Protein AF-A0A8H6PHJ6-F1 (afdb_monomer_lite)

Sequence (220 aa):
MSTWHEAPRHTSRDAREATISPSPSAEPFSSQAIPMAVWHAQQAQDHQWAAMDIQQQQHRTQEGLDEELAQAESMQWHNRCYICAMAGRDREHELYQCQHPDSQTAKKWMKDVRGVIPYAPLTACYSCGMPQTICRGWENRQRCAYRGMLVSMVAMMLFGPWRSQIEPIWQRRLQAMGVDAQDQAQVVQFLGQAHPEQERHNQLFVSFCWLRRLYQEIKR

Structure (mmCIF, N/CA/C/O backbone):
data_AF-A0A8H6PHJ6-F1
#
_entry.id   AF-A0A8H6PHJ6-F1
#
loop_
_atom_site.group_PDB
_atom_site.id
_atom_site.type_symbol
_atom_site.label_atom_id
_atom_site.label_alt_id
_atom_site.label_comp_id
_atom_site.label_asym_id
_atom_site.label_entity_id
_atom_site.label_seq_id
_atom_site.pdbx_PDB_ins_code
_atom_site.Cartn_x
_atom_site.Cartn_y
_atom_site.Cartn_z
_atom_site.occupancy
_atom_site.B_iso_or_equiv
_atom_site.auth_seq_id
_atom_site.auth_comp_id
_atom_site.auth_asym_id
_atom_site.auth_atom_id
_atom_site.pdbx_PDB_model_num
ATOM 1 N N . MET A 1 1 ? -50.934 41.496 9.956 1.00 39.97 1 MET A N 1
ATOM 2 C CA . MET A 1 1 ? -51.362 42.511 10.940 1.00 39.97 1 MET A CA 1
ATOM 3 C C . MET A 1 1 ? -52.755 42.130 11.398 1.00 39.97 1 MET A C 1
ATOM 5 O O . MET A 1 1 ? -53.617 42.063 10.539 1.00 39.97 1 MET A O 1
ATOM 9 N N . SER A 1 2 ? -52.905 41.773 12.675 1.00 36.50 2 SER A N 1
ATOM 10 C CA . SER A 1 2 ? -54.127 41.867 13.495 1.00 36.50 2 SER A CA 1
ATOM 11 C C . SER A 1 2 ? -53.815 41.233 14.851 1.00 36.50 2 SER A C 1
ATOM 13 O O . SER A 1 2 ? -53.655 40.022 14.968 1.00 36.50 2 SER A O 1
ATOM 15 N N . THR A 1 3 ? -53.616 42.101 15.833 1.00 33.16 3 THR A N 1
ATOM 16 C CA . THR A 1 3 ? -53.503 41.833 17.269 1.00 33.16 3 THR A CA 1
ATOM 17 C C . THR A 1 3 ? -54.887 41.892 17.929 1.00 33.16 3 THR A C 1
ATOM 19 O O . THR A 1 3 ? -55.831 42.371 17.301 1.00 33.16 3 THR A O 1
ATOM 22 N N . TRP A 1 4 ? -54.921 41.529 19.221 1.00 26.75 4 TRP A N 1
ATOM 23 C CA . TRP A 1 4 ? -55.985 41.742 20.225 1.00 26.75 4 TRP A CA 1
ATOM 24 C C . TRP A 1 4 ? -57.029 40.601 20.318 1.00 26.75 4 TRP A C 1
ATOM 26 O O . TRP A 1 4 ? -57.460 40.083 19.300 1.00 26.75 4 TRP A O 1
ATOM 36 N N . HIS A 1 5 ? -57.446 40.091 21.488 1.00 33.41 5 HIS A N 1
ATOM 37 C CA . HIS A 1 5 ? -57.667 40.756 22.776 1.00 33.41 5 HIS A CA 1
ATOM 38 C C . HIS A 1 5 ? -57.478 39.872 24.031 1.00 33.41 5 HIS A C 1
ATOM 40 O O . HIS A 1 5 ? -57.581 38.649 24.012 1.00 33.41 5 HIS A O 1
ATOM 46 N N . GLU A 1 6 ? -57.249 40.620 25.109 1.00 28.16 6 GLU A N 1
ATOM 47 C CA . GLU A 1 6 ? -57.159 40.383 26.552 1.00 28.16 6 GLU A CA 1
ATOM 48 C C . GLU A 1 6 ? -58.256 39.555 27.258 1.00 28.16 6 GLU A C 1
ATOM 50 O O . GLU A 1 6 ? -59.378 39.400 26.785 1.00 28.16 6 GLU A O 1
ATOM 55 N N . ALA A 1 7 ? -57.894 39.110 28.469 1.00 35.25 7 ALA A N 1
ATOM 56 C CA . ALA A 1 7 ? -58.693 38.410 29.481 1.00 35.25 7 ALA A CA 1
ATOM 57 C C . ALA A 1 7 ? -59.791 39.271 30.152 1.00 35.25 7 ALA A C 1
ATOM 59 O O . ALA A 1 7 ? -59.826 40.490 29.982 1.00 35.25 7 ALA A O 1
ATOM 60 N N . PRO A 1 8 ? -60.598 38.663 31.047 1.00 41.81 8 PRO A N 1
ATOM 61 C CA . PRO A 1 8 ? -60.767 39.284 32.368 1.00 41.81 8 PRO A CA 1
ATOM 62 C C . PRO A 1 8 ? -60.787 38.311 33.568 1.00 41.81 8 PRO A C 1
ATOM 64 O O . PRO A 1 8 ? -61.097 37.127 33.463 1.00 41.81 8 PRO A O 1
ATOM 67 N N . ARG A 1 9 ? -60.461 38.877 34.740 1.00 29.61 9 ARG A N 1
ATOM 68 C CA . ARG A 1 9 ? -60.523 38.296 36.096 1.00 29.61 9 ARG A CA 1
ATOM 69 C C . ARG A 1 9 ? -61.881 38.566 36.762 1.00 29.61 9 ARG A C 1
ATOM 71 O O . ARG A 1 9 ? -62.451 39.624 36.536 1.00 29.61 9 ARG A O 1
ATOM 78 N N . HIS A 1 10 ? -62.264 37.710 37.712 1.00 33.88 10 HIS A N 1
ATOM 79 C CA . HIS A 1 10 ? -63.138 37.990 38.873 1.00 33.88 10 HIS A CA 1
ATOM 80 C C . HIS A 1 10 ? -62.706 37.021 40.008 1.00 33.88 10 HIS A C 1
ATOM 82 O O . HIS A 1 10 ? -62.585 35.832 39.741 1.00 33.88 10 HIS A O 1
ATOM 88 N N . THR A 1 11 ? -62.132 37.438 41.156 1.00 31.30 11 THR A N 1
ATOM 89 C CA . THR A 1 11 ? -62.728 37.954 42.430 1.00 31.30 11 THR A CA 1
ATOM 90 C C . THR A 1 11 ? -63.845 37.056 42.999 1.00 31.30 11 THR A C 1
ATOM 92 O O . THR A 1 11 ? -64.752 36.751 42.243 1.00 31.30 11 THR A O 1
ATOM 95 N N . SER A 1 12 ? -63.982 36.678 44.280 1.00 29.95 12 SER A N 1
ATOM 96 C CA . SER A 1 12 ? -63.231 36.827 45.542 1.00 29.95 12 SER A CA 1
ATOM 97 C C . SER A 1 12 ? -63.959 35.991 46.636 1.00 29.95 12 SER A C 1
ATOM 99 O O . SER A 1 12 ? -65.181 36.034 46.669 1.00 29.95 12 SER A O 1
ATOM 101 N N . ARG A 1 13 ? -63.200 35.315 47.524 1.00 28.77 13 ARG A N 1
ATOM 102 C CA . ARG A 1 13 ? -63.365 35.175 49.002 1.00 28.77 13 ARG A CA 1
ATOM 103 C C . ARG A 1 13 ? -64.580 34.460 49.656 1.00 28.77 13 ARG A C 1
ATOM 105 O O . ARG A 1 13 ? -65.693 34.945 49.577 1.00 28.77 13 ARG A O 1
ATOM 112 N N . ASP A 1 14 ? -64.278 33.407 50.439 1.00 31.64 14 ASP A N 1
ATOM 113 C CA . ASP A 1 14 ? -64.661 33.174 51.862 1.00 31.64 14 ASP A CA 1
ATOM 114 C C . ASP A 1 14 ? -63.884 31.936 52.388 1.00 31.64 14 ASP A C 1
ATOM 116 O O . ASP A 1 14 ? -63.966 30.855 51.818 1.00 31.64 14 ASP A O 1
ATOM 120 N N . ALA A 1 15 ? -62.860 32.076 53.240 1.00 31.14 15 ALA A N 1
ATOM 121 C CA . ALA A 1 15 ? -62.883 32.215 54.704 1.00 31.14 15 ALA A CA 1
ATOM 122 C C . ALA A 1 15 ? -63.298 30.935 55.467 1.00 31.14 15 ALA A C 1
ATOM 124 O O . ALA A 1 15 ? -64.475 30.711 55.724 1.00 31.14 15 ALA A O 1
ATOM 125 N N . ARG A 1 16 ? -62.301 30.150 55.913 1.00 34.06 16 ARG A N 1
ATOM 126 C CA . ARG A 1 16 ? -62.317 29.425 57.200 1.00 34.06 16 ARG A CA 1
ATOM 127 C C . ARG A 1 16 ? -60.902 29.010 57.627 1.00 34.06 16 ARG A C 1
ATOM 129 O O . ARG A 1 16 ? -60.336 28.033 57.158 1.00 34.06 16 ARG A O 1
ATOM 136 N N . GLU A 1 17 ? -60.339 29.882 58.453 1.00 30.80 17 GLU A N 1
ATOM 137 C CA . GLU A 1 17 ? -59.543 29.636 59.660 1.00 30.80 17 GLU A CA 1
ATOM 138 C C . GLU A 1 17 ? -59.117 28.182 59.957 1.00 30.80 17 GLU A C 1
ATOM 140 O O . GLU A 1 17 ? -59.919 27.347 60.367 1.00 30.80 17 GLU A O 1
ATOM 145 N N . ALA A 1 18 ? -57.812 27.929 59.854 1.00 31.05 18 ALA A N 1
ATOM 146 C CA . ALA A 1 18 ? -57.101 27.026 60.750 1.00 31.05 18 ALA A CA 1
ATOM 147 C C . ALA A 1 18 ? -55.692 27.593 60.962 1.00 31.05 18 ALA A C 1
ATOM 149 O O . ALA A 1 18 ? -54.824 27.553 60.092 1.00 31.05 18 ALA A O 1
ATOM 150 N N . THR A 1 19 ? -55.522 28.207 62.124 1.00 35.72 19 THR A N 1
ATOM 151 C CA . THR A 1 19 ? -54.264 28.648 62.714 1.00 35.72 19 THR A CA 1
ATOM 152 C C . THR A 1 19 ? -53.271 27.487 62.781 1.00 35.72 19 THR A C 1
ATOM 154 O O . THR A 1 19 ? -53.645 26.406 63.225 1.00 35.72 19 THR A O 1
ATOM 157 N N . ILE A 1 20 ? -52.024 27.732 62.368 1.00 33.00 20 ILE A N 1
ATOM 158 C CA . ILE A 1 20 ? -50.745 27.434 63.053 1.00 33.00 20 ILE A CA 1
ATOM 159 C C . ILE A 1 20 ? -49.637 27.514 61.985 1.00 33.00 20 ILE A C 1
ATOM 161 O O . ILE A 1 20 ? -49.448 26.609 61.177 1.00 33.00 20 ILE A O 1
ATOM 165 N N . SER A 1 21 ? -48.895 28.624 61.991 1.00 41.53 21 SER A N 1
ATOM 166 C CA . SER A 1 21 ? -47.524 28.671 61.465 1.00 41.53 21 SER A CA 1
ATOM 167 C C . SER A 1 21 ? -46.616 27.893 62.434 1.00 41.53 21 SER A C 1
ATOM 169 O O . SER A 1 21 ? -46.861 27.939 63.642 1.00 41.53 21 SER A O 1
ATOM 171 N N . PRO A 1 22 ? -45.565 27.208 61.953 1.00 37.25 22 PRO A N 1
ATOM 172 C CA . PRO A 1 22 ? -44.367 27.934 61.539 1.00 37.25 22 PRO A CA 1
ATOM 173 C C . PRO A 1 22 ? -43.803 27.485 60.182 1.00 37.25 22 PRO A C 1
ATOM 175 O O . PRO A 1 22 ? -43.626 26.301 59.908 1.00 37.25 22 PRO A O 1
ATOM 178 N N . SER A 1 23 ? -43.451 28.468 59.352 1.00 40.56 23 SER A N 1
ATOM 179 C CA . SER A 1 23 ? -42.425 28.330 58.310 1.00 40.56 23 SER A CA 1
ATOM 180 C C . SER A 1 23 ? -41.049 28.067 58.943 1.00 40.56 23 SER A C 1
ATOM 182 O O . SER A 1 23 ? -40.849 28.346 60.123 1.00 40.56 23 SER A O 1
ATOM 184 N N . PRO A 1 24 ? -40.019 27.821 58.130 1.00 42.44 24 PRO A N 1
ATOM 185 C CA . PRO A 1 24 ? -39.860 26.744 57.176 1.00 42.44 24 PRO A CA 1
ATOM 186 C C . PRO A 1 24 ? -38.732 25.854 57.713 1.00 42.44 24 PRO A C 1
ATOM 188 O O . PRO A 1 24 ? -37.610 26.327 57.902 1.00 42.44 24 PRO A O 1
ATOM 191 N N . SER A 1 25 ? -38.974 24.563 57.928 1.00 39.44 25 SER A N 1
ATOM 192 C CA . SER A 1 25 ? -37.844 23.638 58.003 1.00 39.44 25 SER A CA 1
ATOM 193 C C . SER A 1 25 ? -37.289 23.521 56.590 1.00 39.44 25 SER A C 1
ATOM 195 O O . SER A 1 25 ? -37.652 22.634 55.824 1.00 39.44 25 SER A O 1
ATOM 197 N N . ALA A 1 26 ? -36.446 24.487 56.220 1.00 48.25 26 ALA A N 1
ATOM 198 C CA . ALA A 1 26 ? -35.352 24.222 55.318 1.00 48.25 26 ALA A CA 1
ATOM 199 C C . ALA A 1 26 ? -34.586 23.084 55.987 1.00 48.25 26 ALA A C 1
ATOM 201 O O . ALA A 1 26 ? -33.780 23.316 56.889 1.00 48.25 26 ALA A O 1
ATOM 202 N N . GLU A 1 27 ? -34.937 21.852 55.612 1.00 39.28 27 GLU A N 1
ATOM 203 C CA . GLU A 1 27 ? -34.045 20.711 55.729 1.00 39.28 27 GLU A CA 1
ATOM 204 C C . GLU A 1 27 ? -32.670 21.258 55.349 1.00 39.28 27 GLU A C 1
ATOM 206 O O . GLU A 1 27 ? -32.519 21.781 54.234 1.00 39.28 27 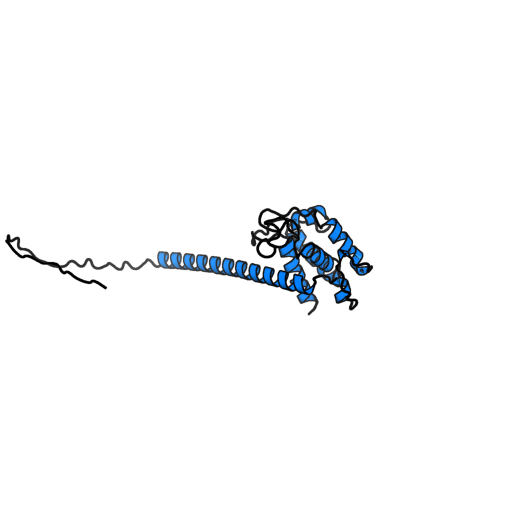GLU A O 1
ATOM 211 N N . PRO A 1 28 ? -31.697 21.283 56.275 1.00 44.91 28 PRO A N 1
ATOM 212 C CA . PRO A 1 28 ? -30.365 21.669 55.886 1.00 44.91 28 PRO A CA 1
ATOM 213 C C . PRO A 1 28 ? -30.019 20.659 54.805 1.00 44.91 28 PRO A C 1
ATOM 215 O O . PRO A 1 28 ? -30.046 19.458 55.074 1.00 44.91 28 PRO A O 1
ATOM 218 N N . PHE A 1 29 ? -29.791 21.124 53.574 1.00 45.19 29 PHE A N 1
ATOM 219 C CA . PHE A 1 29 ? -29.164 20.301 52.553 1.00 45.19 29 PHE A CA 1
ATOM 220 C C . PHE A 1 29 ? -27.883 19.815 53.220 1.00 45.19 29 PHE A C 1
ATOM 222 O O . PHE A 1 29 ? -26.931 20.576 53.399 1.00 45.19 29 PHE A O 1
ATOM 229 N N . SER A 1 30 ? -27.935 18.597 53.757 1.00 44.81 30 SER A N 1
ATOM 230 C CA . SER A 1 30 ? -26.831 18.015 54.479 1.00 44.81 30 SER A CA 1
ATOM 231 C C . SER A 1 30 ? -25.844 17.721 53.378 1.00 44.81 30 SER A C 1
ATOM 233 O O . SER A 1 30 ? -25.999 16.752 52.636 1.00 44.81 30 SER A O 1
ATOM 235 N N . SER A 1 31 ? -24.892 18.633 53.199 1.00 53.72 31 SER A N 1
ATOM 236 C CA . SER A 1 31 ? -23.721 18.424 52.368 1.00 53.72 31 SER A CA 1
ATOM 237 C C . SER A 1 31 ? -22.921 17.307 53.025 1.00 53.72 31 SER A C 1
ATOM 239 O O . SER A 1 31 ? -21.941 17.556 53.725 1.00 53.72 31 SER A O 1
ATOM 241 N N . GLN A 1 32 ? -23.392 16.069 52.875 1.00 64.56 32 GLN A N 1
ATOM 242 C CA . GLN A 1 32 ? -22.637 14.884 53.223 1.00 64.56 32 GLN A CA 1
ATOM 243 C C . GLN A 1 32 ? -21.364 14.956 52.387 1.00 64.56 32 GLN A C 1
ATOM 245 O O . GLN A 1 32 ? -21.400 14.854 51.160 1.00 64.56 32 GLN A O 1
ATOM 250 N N . ALA A 1 33 ? -20.246 15.237 53.055 1.00 67.81 33 ALA A N 1
ATOM 251 C CA . ALA A 1 33 ? -18.949 15.271 52.412 1.00 67.81 33 ALA A CA 1
ATOM 252 C C . ALA A 1 33 ? -18.699 13.894 51.789 1.00 67.81 33 ALA A C 1
ATOM 254 O O . ALA A 1 33 ? -18.794 12.874 52.475 1.00 67.81 33 ALA A O 1
ATOM 255 N N . ILE A 1 34 ? -18.416 13.869 50.484 1.00 70.31 34 ILE A N 1
ATOM 256 C CA . ILE A 1 34 ? -18.090 12.639 49.763 1.00 70.31 34 ILE A CA 1
ATOM 257 C C . ILE A 1 34 ? -16.907 11.986 50.493 1.00 70.31 34 ILE A C 1
ATOM 259 O O . ILE A 1 34 ? -15.873 12.640 50.657 1.00 70.31 34 ILE A O 1
ATOM 263 N N . PRO A 1 35 ? -17.024 10.726 50.952 1.00 83.19 35 PRO A N 1
ATOM 264 C CA . PRO A 1 35 ? -15.920 10.051 51.617 1.00 83.19 35 PRO A CA 1
ATOM 265 C C . PRO A 1 35 ? -14.678 10.048 50.719 1.00 83.19 35 PRO A C 1
ATOM 267 O O . PRO A 1 35 ? -14.783 9.760 49.529 1.00 83.19 35 PRO A O 1
ATOM 270 N N . MET A 1 36 ? -13.495 10.313 51.281 1.00 80.88 36 MET A N 1
ATOM 271 C CA . MET A 1 36 ? -12.233 10.395 50.521 1.00 80.88 36 MET A CA 1
ATOM 272 C C . MET A 1 36 ? -11.995 9.185 49.605 1.00 80.88 36 MET A C 1
ATOM 274 O O . MET A 1 36 ? -11.508 9.339 48.491 1.00 80.88 36 MET A O 1
ATOM 278 N N . ALA A 1 37 ? -12.390 7.983 50.035 1.00 81.62 37 ALA A N 1
ATOM 279 C CA . ALA A 1 37 ? -12.296 6.771 49.221 1.00 81.62 37 ALA A CA 1
ATOM 280 C C . ALA A 1 37 ? -13.178 6.821 47.959 1.00 81.62 37 ALA A C 1
ATOM 282 O O . ALA A 1 37 ? -12.745 6.390 46.894 1.00 81.62 37 ALA A O 1
ATOM 283 N N . VAL A 1 38 ? -14.386 7.383 48.061 1.00 84.81 38 VAL A N 1
ATOM 284 C CA . VAL A 1 38 ? -15.291 7.594 46.921 1.00 84.81 38 VAL A CA 1
ATOM 285 C C . VAL A 1 38 ? -14.722 8.666 45.994 1.00 84.81 38 VAL A C 1
ATOM 287 O O . VAL A 1 38 ? -14.748 8.498 44.781 1.00 84.81 38 VAL A O 1
ATOM 290 N N . TRP A 1 39 ? -14.137 9.729 46.551 1.00 80.62 39 TRP A N 1
ATOM 291 C CA . TRP A 1 39 ? -13.499 10.784 45.762 1.00 80.62 39 TRP A CA 1
ATOM 292 C C . TRP A 1 39 ? -12.268 10.275 44.993 1.00 80.62 39 TRP A C 1
ATOM 294 O O . TRP A 1 39 ? -12.121 10.555 43.807 1.00 80.62 39 TRP A O 1
ATOM 304 N N . HIS A 1 40 ? -11.422 9.456 45.627 1.00 86.06 40 HIS A N 1
ATOM 305 C CA . HIS A 1 40 ? -10.289 8.806 44.962 1.00 86.06 40 HIS A CA 1
ATOM 306 C C . HIS A 1 40 ? -10.725 7.786 43.907 1.00 86.06 40 HIS A C 1
ATOM 308 O O . HIS A 1 40 ? -10.119 7.734 42.839 1.00 86.06 40 HIS A O 1
ATOM 314 N N . ALA A 1 41 ? -11.771 6.997 44.174 1.00 86.44 41 ALA A N 1
ATOM 315 C CA . ALA A 1 41 ? -12.329 6.074 43.189 1.00 86.44 41 ALA A CA 1
ATOM 316 C C . ALA A 1 41 ? -12.888 6.826 41.971 1.00 86.44 41 ALA A C 1
ATOM 318 O O . ALA A 1 41 ? -12.614 6.433 40.840 1.00 86.44 41 ALA A O 1
ATOM 319 N N . GLN A 1 42 ? -13.591 7.941 42.201 1.00 87.75 42 GLN A N 1
ATOM 320 C CA . GLN A 1 42 ? -14.096 8.803 41.135 1.00 87.75 42 GLN A CA 1
ATOM 321 C C . GLN A 1 42 ? -12.951 9.411 40.320 1.00 87.75 42 GLN A C 1
ATOM 323 O O . GLN A 1 42 ? -12.962 9.312 39.101 1.00 87.75 42 GLN A O 1
ATOM 328 N N . GLN A 1 43 ? -11.917 9.956 40.970 1.00 86.00 43 GLN A N 1
ATOM 329 C CA . GLN A 1 43 ? -10.741 10.468 40.263 1.00 86.00 43 GLN A CA 1
ATOM 330 C C . GLN A 1 43 ? -10.042 9.391 39.432 1.00 86.00 43 GLN A C 1
ATOM 332 O O . GLN A 1 43 ? -9.685 9.641 38.285 1.00 86.00 43 GLN A O 1
ATOM 337 N N . ALA A 1 44 ? -9.824 8.202 39.997 1.00 86.50 44 ALA A N 1
ATOM 338 C CA . ALA A 1 44 ? -9.185 7.104 39.279 1.00 86.50 44 ALA A CA 1
ATOM 339 C C . ALA A 1 44 ? -10.004 6.701 38.045 1.00 86.50 44 ALA A C 1
ATOM 341 O O . ALA A 1 44 ? -9.439 6.485 36.972 1.00 86.50 44 ALA A O 1
ATOM 342 N N . GLN A 1 45 ? -11.330 6.665 38.185 1.00 88.75 45 GLN A N 1
ATOM 343 C CA . GLN A 1 45 ? -12.246 6.403 37.087 1.00 88.75 45 GLN A CA 1
ATOM 344 C C . GLN A 1 45 ? -12.181 7.513 36.026 1.00 88.75 45 GLN A C 1
ATOM 346 O O . GLN A 1 45 ? -11.997 7.206 34.852 1.00 88.75 45 GLN A O 1
ATOM 351 N N . ASP A 1 46 ? -12.247 8.787 36.414 1.00 89.00 46 ASP A N 1
ATOM 352 C CA . ASP A 1 46 ? -12.171 9.932 35.496 1.00 89.00 46 ASP A CA 1
ATOM 353 C C . ASP A 1 46 ? -10.838 9.964 34.734 1.00 89.00 46 ASP A C 1
ATOM 355 O O . ASP A 1 46 ? -10.813 10.181 33.523 1.00 89.00 46 ASP A O 1
ATOM 359 N N . HIS A 1 47 ? -9.724 9.679 35.417 1.00 88.75 47 HIS A N 1
ATOM 360 C CA . HIS A 1 47 ? -8.411 9.546 34.786 1.00 88.75 47 HIS A CA 1
ATOM 361 C C . HIS A 1 47 ? -8.369 8.394 33.779 1.00 88.75 47 HIS A C 1
ATOM 363 O O . HIS A 1 47 ? -7.783 8.547 32.707 1.00 88.75 47 HIS A O 1
ATOM 369 N N . GLN A 1 48 ? -8.995 7.258 34.095 1.00 90.56 48 GLN A N 1
ATOM 370 C CA . GLN A 1 48 ? -9.068 6.120 33.184 1.00 90.56 48 GLN A CA 1
ATOM 371 C C . GLN A 1 48 ? -9.904 6.447 31.938 1.00 90.56 48 GLN A C 1
ATOM 373 O O . GLN A 1 48 ? -9.465 6.165 30.823 1.00 90.56 48 GLN A O 1
ATOM 378 N N . TRP A 1 49 ? -11.060 7.096 32.104 1.00 90.19 49 TRP A N 1
ATOM 379 C CA . TRP A 1 49 ? -11.887 7.556 30.983 1.00 90.19 49 TRP A CA 1
ATOM 380 C C . TRP A 1 49 ? -11.158 8.582 30.115 1.00 90.19 49 TRP A C 1
ATOM 382 O O . TRP A 1 49 ? -11.147 8.444 28.894 1.00 90.19 49 TRP A O 1
ATOM 392 N N . ALA A 1 50 ? -10.501 9.568 30.730 1.00 91.25 50 ALA A N 1
ATOM 393 C CA . ALA A 1 50 ? -9.718 10.566 30.008 1.00 91.25 50 ALA A CA 1
ATOM 394 C C . ALA A 1 50 ? -8.565 9.923 29.221 1.00 91.25 50 ALA A C 1
ATOM 396 O O . ALA A 1 50 ? -8.324 10.288 28.073 1.00 91.25 50 ALA A O 1
ATOM 397 N N . ALA A 1 51 ? -7.873 8.937 29.801 1.00 91.44 51 ALA A N 1
ATOM 398 C CA . ALA A 1 51 ? -6.814 8.208 29.108 1.00 91.44 51 ALA A CA 1
ATOM 399 C C . ALA A 1 51 ? -7.347 7.443 27.886 1.00 91.44 51 ALA A C 1
ATOM 401 O O . ALA A 1 51 ? -6.736 7.505 26.818 1.00 91.44 51 ALA A O 1
ATOM 402 N N . MET A 1 52 ? -8.494 6.769 28.018 1.00 89.31 52 MET A N 1
ATOM 403 C CA . MET A 1 52 ? -9.134 6.074 26.897 1.00 89.31 52 MET A CA 1
ATOM 404 C C . MET A 1 52 ? -9.573 7.036 25.789 1.00 89.31 52 MET A C 1
ATOM 406 O O . MET A 1 52 ? -9.361 6.743 24.612 1.00 89.31 52 MET A O 1
ATOM 410 N N . ASP A 1 53 ? -10.143 8.190 26.142 1.00 91.06 53 ASP A N 1
ATOM 411 C CA . ASP A 1 53 ? -10.556 9.198 25.161 1.00 91.06 53 ASP A CA 1
ATOM 412 C C . ASP A 1 53 ? -9.350 9.785 24.411 1.00 91.06 53 ASP A C 1
ATOM 414 O O . ASP A 1 53 ? -9.352 9.851 23.180 1.00 91.06 53 ASP A O 1
ATOM 418 N N . ILE A 1 54 ? -8.262 10.096 25.129 1.00 88.81 54 ILE A N 1
ATOM 419 C CA . ILE A 1 54 ? -7.000 10.553 24.528 1.00 88.81 54 ILE A CA 1
ATOM 420 C C . ILE A 1 54 ? -6.453 9.506 23.555 1.00 88.81 54 ILE A C 1
ATOM 422 O O . ILE A 1 54 ? -6.091 9.852 22.430 1.00 88.81 54 ILE A O 1
ATOM 426 N N . GLN A 1 55 ? -6.408 8.231 23.954 1.00 87.50 55 GLN A N 1
ATOM 427 C CA . GLN A 1 55 ? -5.953 7.148 23.078 1.00 87.50 55 GLN A CA 1
ATOM 428 C C . GLN A 1 55 ? -6.824 7.055 21.823 1.00 87.50 55 GLN A C 1
ATOM 430 O O . GLN A 1 55 ? -6.310 7.021 20.704 1.00 87.50 55 GLN A O 1
ATOM 435 N N . GLN A 1 56 ? -8.147 7.092 21.978 1.00 86.94 56 GLN A N 1
ATOM 436 C CA . GLN A 1 56 ? -9.060 7.018 20.843 1.00 86.94 56 GLN A CA 1
ATOM 437 C C . GLN A 1 56 ? -8.917 8.227 19.905 1.00 86.94 56 GLN A C 1
ATOM 439 O O . GLN A 1 56 ? -8.948 8.076 18.681 1.00 86.94 56 GLN A O 1
ATOM 444 N N . GLN A 1 57 ? -8.718 9.429 20.450 1.00 88.06 57 GLN A N 1
ATOM 445 C CA . GLN A 1 57 ? -8.457 10.628 19.660 1.00 88.06 57 GLN A CA 1
ATOM 446 C C . GLN A 1 57 ? -7.124 10.540 18.908 1.00 88.06 57 GLN A C 1
ATOM 448 O O . GLN A 1 57 ? -7.063 10.935 17.741 1.00 88.06 57 GLN A O 1
ATOM 453 N N . GLN A 1 58 ? -6.077 10.002 19.535 1.00 87.94 58 GLN A N 1
ATOM 454 C CA . GLN A 1 58 ? -4.791 9.760 18.881 1.00 87.94 58 GLN A CA 1
ATOM 455 C C . GLN A 1 58 ? -4.943 8.785 17.709 1.00 87.94 58 GLN A C 1
ATOM 457 O O . GLN A 1 58 ? -4.483 9.102 16.613 1.00 87.94 58 GLN A O 1
ATOM 462 N N . HIS A 1 59 ? -5.656 7.666 17.891 1.00 86.38 59 HIS A N 1
ATOM 463 C CA . HIS A 1 59 ? -5.919 6.711 16.808 1.00 86.38 59 HIS A CA 1
ATOM 464 C C . HIS A 1 59 ? -6.668 7.358 15.636 1.00 86.38 59 HIS A C 1
ATOM 466 O O . HIS A 1 59 ? -6.197 7.275 14.504 1.00 86.38 59 HIS A O 1
ATOM 472 N N . ARG A 1 60 ? -7.765 8.087 15.895 1.00 86.88 60 ARG A N 1
ATOM 473 C CA . ARG A 1 60 ? -8.519 8.801 14.842 1.00 86.88 60 ARG A CA 1
ATOM 474 C C . ARG A 1 60 ? -7.668 9.834 14.104 1.00 86.88 60 ARG A C 1
ATOM 476 O O . ARG A 1 60 ? -7.779 9.985 12.891 1.00 86.88 60 ARG A O 1
ATOM 483 N N . THR A 1 61 ? -6.817 10.552 14.835 1.00 89.56 61 THR A N 1
ATOM 484 C CA . THR A 1 61 ? -5.899 11.535 14.242 1.00 89.56 61 THR A CA 1
ATOM 485 C C . THR A 1 61 ? -4.895 10.838 13.329 1.00 89.56 61 THR A C 1
ATOM 487 O O . THR A 1 61 ? -4.673 11.273 12.203 1.00 89.56 61 THR A O 1
ATOM 490 N N . GLN A 1 62 ? -4.325 9.724 13.789 1.00 88.81 62 GLN A N 1
ATOM 491 C CA . GLN A 1 62 ? -3.365 8.938 13.028 1.00 88.81 62 GLN A CA 1
ATOM 492 C C . GLN A 1 62 ? -3.986 8.344 11.754 1.00 88.81 62 GLN A C 1
ATOM 494 O O . GLN A 1 62 ? -3.364 8.418 10.697 1.00 88.81 62 GLN A O 1
ATOM 499 N N . GLU A 1 63 ? -5.219 7.835 11.827 1.00 90.25 63 GLU A N 1
ATOM 500 C CA . GLU A 1 63 ? -5.978 7.376 10.656 1.00 90.25 63 GLU A CA 1
ATOM 501 C C . GLU A 1 63 ? -6.166 8.492 9.622 1.00 90.25 63 GLU A C 1
ATOM 503 O O . GLU A 1 63 ? -5.906 8.280 8.439 1.00 90.25 63 GLU A O 1
ATOM 508 N N . GLY A 1 64 ? -6.554 9.695 10.060 1.00 92.00 64 GLY A N 1
ATOM 509 C CA . GLY A 1 64 ? -6.692 10.852 9.172 1.00 92.00 64 GLY A CA 1
ATOM 510 C C . GLY A 1 64 ? -5.376 11.222 8.481 1.00 92.00 64 GLY A C 1
ATOM 511 O O . GLY A 1 64 ? -5.342 11.399 7.264 1.00 92.00 64 GLY A O 1
ATOM 512 N N . LEU A 1 65 ? -4.270 11.249 9.230 1.00 93.94 65 LEU A N 1
ATOM 513 C CA . LEU A 1 65 ? -2.936 11.515 8.678 1.00 93.94 65 LEU A CA 1
ATOM 514 C C . LEU A 1 65 ? -2.470 10.419 7.704 1.00 93.94 65 LEU A C 1
ATOM 516 O O . LEU A 1 65 ? -1.777 10.712 6.730 1.00 93.94 65 LEU A O 1
ATOM 520 N N . ASP A 1 66 ? -2.824 9.156 7.959 1.00 95.56 66 ASP A N 1
ATOM 521 C CA . ASP A 1 66 ? -2.575 8.043 7.040 1.00 95.56 66 ASP A CA 1
ATOM 522 C C . ASP A 1 66 ? -3.343 8.221 5.725 1.00 95.56 66 ASP A C 1
ATOM 524 O O . ASP A 1 66 ? -2.780 8.021 4.644 1.00 95.56 66 ASP A O 1
ATOM 528 N N . GLU A 1 67 ? -4.612 8.624 5.798 1.00 95.69 67 GLU A N 1
ATOM 529 C CA . GLU A 1 67 ? -5.429 8.873 4.612 1.00 95.69 67 GLU A CA 1
ATOM 530 C C . GLU A 1 67 ? -4.900 10.048 3.779 1.00 95.69 67 GLU A C 1
ATOM 532 O O . GLU A 1 67 ? -4.752 9.919 2.558 1.00 95.69 67 GLU A O 1
ATOM 537 N N . GLU A 1 68 ? -4.552 11.162 4.426 1.00 95.81 68 GLU A N 1
ATOM 538 C CA . GLU A 1 68 ? -3.953 12.330 3.772 1.00 95.81 68 GLU A CA 1
ATOM 539 C C . GLU A 1 68 ? -2.626 11.977 3.088 1.00 95.81 68 GLU A C 1
ATOM 541 O O . GLU A 1 68 ? -2.419 12.309 1.915 1.00 95.81 68 GLU A O 1
ATOM 546 N N . LEU A 1 69 ? -1.751 11.237 3.782 1.00 95.75 69 LEU A N 1
ATOM 547 C CA . LEU A 1 69 ? -0.497 10.738 3.218 1.00 95.75 69 LEU A CA 1
ATOM 548 C C . LEU A 1 69 ? -0.763 9.907 1.960 1.00 95.75 69 LEU A C 1
ATOM 550 O O . LEU A 1 69 ? -0.135 10.125 0.924 1.00 95.75 69 LEU A O 1
ATOM 554 N N . ALA A 1 70 ? -1.696 8.958 2.027 1.00 95.62 70 ALA A N 1
ATOM 555 C CA . ALA A 1 70 ? -1.993 8.086 0.902 1.00 95.62 70 ALA A CA 1
ATOM 556 C C . ALA A 1 70 ? -2.568 8.837 -0.300 1.00 95.62 70 ALA A C 1
ATOM 558 O O . ALA A 1 70 ? -2.220 8.511 -1.439 1.00 95.62 70 ALA A O 1
ATOM 559 N N . GLN A 1 71 ? -3.407 9.849 -0.077 1.00 94.12 71 GLN A N 1
ATOM 560 C CA . GLN A 1 71 ? -3.916 10.705 -1.147 1.00 94.12 71 GLN A CA 1
ATOM 561 C C . GLN A 1 71 ? -2.790 11.516 -1.801 1.00 94.12 71 GLN A C 1
ATOM 563 O O . GLN A 1 71 ? -2.664 11.491 -3.029 1.00 94.12 71 GLN A O 1
ATOM 568 N N . ALA A 1 72 ? -1.938 12.166 -1.004 1.00 94.38 72 ALA A N 1
ATOM 569 C CA . ALA A 1 72 ? -0.818 12.964 -1.503 1.00 94.38 72 ALA A CA 1
ATOM 570 C C . ALA A 1 72 ? 0.185 12.112 -2.300 1.00 94.38 72 ALA A C 1
ATOM 572 O O . ALA A 1 72 ? 0.558 12.454 -3.423 1.00 94.38 72 ALA A O 1
ATOM 573 N N . GLU A 1 73 ? 0.566 10.953 -1.763 1.00 94.38 73 GLU A N 1
ATOM 574 C CA . GLU A 1 73 ? 1.464 10.010 -2.432 1.00 94.38 73 GLU A CA 1
ATOM 575 C C . GLU A 1 73 ? 0.836 9.443 -3.712 1.00 94.38 73 GLU A C 1
ATOM 577 O O . GLU A 1 73 ? 1.517 9.300 -4.727 1.00 94.38 73 GLU A O 1
ATOM 582 N N . SER A 1 74 ? -0.474 9.176 -3.703 1.00 91.81 74 SER A N 1
ATOM 583 C CA . SER A 1 74 ? -1.200 8.748 -4.904 1.00 91.81 74 SER A CA 1
ATOM 584 C C . SER A 1 74 ? -1.126 9.779 -6.021 1.00 91.81 74 SER A C 1
ATOM 586 O O . SER A 1 74 ? -0.908 9.401 -7.167 1.00 91.81 74 SER A O 1
ATOM 588 N N . MET A 1 75 ? -1.275 11.066 -5.700 1.00 89.31 75 MET A N 1
ATOM 589 C CA . MET A 1 75 ? -1.143 12.144 -6.682 1.00 89.31 75 MET A CA 1
ATOM 590 C C . MET A 1 75 ? 0.297 12.283 -7.181 1.00 89.31 75 MET A C 1
ATOM 592 O O . MET A 1 75 ? 0.524 12.385 -8.384 1.00 89.31 75 MET A O 1
ATOM 596 N N . GLN A 1 76 ? 1.276 12.249 -6.275 1.00 91.12 76 GLN A N 1
ATOM 597 C CA . GLN A 1 76 ? 2.686 12.453 -6.609 1.00 91.12 76 GLN A CA 1
ATOM 598 C C . GLN A 1 76 ? 3.259 11.361 -7.523 1.00 91.12 76 GLN A C 1
ATOM 600 O O . GLN A 1 76 ? 4.084 11.655 -8.397 1.00 91.12 76 GLN A O 1
ATOM 605 N N . TRP A 1 77 ? 2.869 10.107 -7.289 1.00 90.56 77 TRP A N 1
ATOM 606 C CA . TRP A 1 77 ? 3.435 8.937 -7.967 1.00 90.56 77 TRP A CA 1
ATOM 607 C C . TRP A 1 77 ? 2.502 8.325 -9.010 1.00 90.56 77 TRP A C 1
ATOM 609 O O . TRP A 1 77 ? 2.808 7.268 -9.567 1.00 90.56 77 TRP A O 1
ATOM 619 N N . HIS A 1 78 ? 1.385 8.987 -9.313 1.00 88.31 78 HIS A N 1
ATOM 620 C CA . HIS A 1 78 ? 0.541 8.597 -10.432 1.00 88.31 78 HIS A CA 1
ATOM 621 C C . HIS A 1 78 ? 1.356 8.598 -11.731 1.00 88.31 78 HIS A C 1
ATOM 623 O O . HIS A 1 78 ? 2.101 9.542 -11.991 1.00 88.31 78 HIS A O 1
ATOM 629 N N . ASN A 1 79 ? 1.238 7.543 -12.543 1.00 89.00 79 ASN A N 1
ATOM 630 C CA . ASN A 1 79 ? 2.026 7.384 -13.769 1.00 89.00 79 ASN A CA 1
ATOM 631 C C . ASN A 1 79 ? 3.552 7.469 -13.584 1.00 89.00 79 ASN A C 1
ATOM 633 O O . ASN A 1 79 ? 4.261 7.812 -14.528 1.00 89.00 79 ASN A O 1
ATOM 637 N N . ARG A 1 80 ? 4.085 7.146 -12.394 1.00 92.81 80 ARG A N 1
ATOM 638 C CA . ARG A 1 80 ? 5.532 7.199 -12.121 1.00 92.81 80 ARG A CA 1
ATOM 639 C C . ARG A 1 80 ? 6.044 5.937 -11.439 1.00 92.81 80 ARG A C 1
ATOM 641 O O . ARG A 1 80 ? 5.474 5.426 -10.478 1.00 92.81 80 ARG A O 1
ATOM 648 N N . CYS A 1 81 ? 7.175 5.435 -11.923 1.00 95.19 81 CYS A N 1
ATOM 649 C CA . CYS A 1 81 ? 7.873 4.311 -11.326 1.00 95.19 81 CYS A CA 1
ATOM 650 C C . CYS A 1 81 ? 8.865 4.847 -10.297 1.00 95.19 81 CYS A C 1
ATOM 652 O O . CYS A 1 81 ? 9.905 5.401 -10.650 1.00 95.19 81 CYS A O 1
ATOM 654 N N . TYR A 1 82 ? 8.557 4.635 -9.019 1.00 92.81 82 TYR A N 1
ATOM 655 C CA . TYR A 1 82 ? 9.377 5.070 -7.894 1.00 92.81 82 TYR A CA 1
ATOM 656 C C . TYR A 1 82 ? 10.839 4.600 -8.006 1.00 92.81 82 TYR A C 1
ATOM 658 O O . TYR A 1 82 ? 11.756 5.383 -7.779 1.00 92.81 82 TYR A O 1
ATOM 666 N N . ILE A 1 83 ? 11.077 3.349 -8.423 1.00 95.69 83 ILE A N 1
ATOM 667 C CA . ILE A 1 83 ? 12.435 2.800 -8.599 1.00 95.69 83 ILE A CA 1
ATOM 668 C C . ILE A 1 83 ? 13.222 3.603 -9.647 1.00 95.69 83 ILE A C 1
ATOM 670 O O . ILE A 1 83 ? 14.355 4.006 -9.392 1.00 95.69 83 ILE A O 1
ATOM 674 N N . CYS A 1 84 ? 12.617 3.878 -10.807 1.00 95.94 84 CYS A N 1
ATOM 675 C CA . CYS A 1 84 ? 13.248 4.673 -11.862 1.00 95.94 84 CYS A CA 1
ATOM 676 C C . CYS A 1 84 ? 13.464 6.127 -11.434 1.00 95.94 84 CYS A C 1
ATOM 678 O O . CYS A 1 84 ? 14.537 6.679 -11.678 1.00 95.94 84 CYS A O 1
ATOM 680 N N . ALA A 1 85 ? 12.471 6.732 -10.778 1.00 93.75 85 ALA A N 1
ATOM 681 C CA . ALA A 1 85 ? 12.546 8.108 -10.306 1.00 93.75 85 ALA A CA 1
ATOM 682 C C . ALA A 1 85 ? 13.682 8.300 -9.294 1.00 93.75 85 ALA A C 1
ATOM 684 O O . ALA A 1 85 ? 14.482 9.224 -9.427 1.00 93.75 85 ALA A O 1
ATOM 685 N N . MET A 1 86 ? 13.814 7.382 -8.335 1.00 91.62 86 MET A N 1
ATOM 686 C CA . MET A 1 86 ? 14.902 7.415 -7.357 1.00 91.62 86 MET A CA 1
ATOM 687 C C . MET A 1 86 ? 16.282 7.212 -7.984 1.00 91.62 86 MET A C 1
ATOM 689 O O . MET A 1 86 ? 17.267 7.727 -7.465 1.00 91.62 86 MET A O 1
ATOM 693 N N . ALA A 1 87 ? 16.359 6.503 -9.108 1.00 92.00 87 ALA A N 1
ATOM 694 C CA . ALA A 1 87 ? 17.601 6.296 -9.838 1.00 92.00 87 ALA A CA 1
ATOM 695 C C . ALA A 1 87 ? 17.939 7.435 -10.824 1.00 92.00 87 ALA A C 1
ATOM 697 O O . ALA A 1 87 ? 18.850 7.282 -11.638 1.00 92.00 87 ALA A O 1
ATOM 698 N N . GLY A 1 88 ? 17.191 8.548 -10.803 1.00 92.19 88 GLY A N 1
ATOM 699 C CA . GLY A 1 88 ? 17.386 9.684 -11.713 1.00 92.19 88 GLY A CA 1
ATOM 700 C C . GLY A 1 88 ? 16.991 9.396 -13.166 1.00 92.19 88 GLY A C 1
ATOM 701 O O . GLY A 1 88 ? 17.380 10.128 -14.070 1.00 92.19 88 GLY A O 1
ATOM 702 N N . ARG A 1 89 ? 16.228 8.323 -13.408 1.00 91.56 89 ARG A N 1
ATOM 703 C CA . ARG A 1 89 ? 15.783 7.875 -14.739 1.00 91.56 89 ARG A CA 1
ATOM 704 C C . ARG A 1 89 ? 14.273 7.998 -14.888 1.00 91.56 89 ARG A C 1
ATOM 706 O O . ARG A 1 89 ? 13.635 7.139 -15.501 1.00 91.56 89 ARG A O 1
ATOM 713 N N . ASP A 1 90 ? 13.701 9.020 -14.261 1.00 85.62 90 ASP A N 1
ATOM 714 C CA . ASP A 1 90 ? 12.263 9.216 -14.273 1.00 85.62 90 ASP A CA 1
ATOM 715 C C . ASP A 1 90 ? 11.754 9.393 -15.705 1.00 85.62 90 ASP A C 1
ATOM 717 O O . ASP A 1 90 ? 12.318 10.128 -16.516 1.00 85.62 90 ASP A O 1
ATOM 721 N N . ARG A 1 91 ? 10.690 8.667 -16.010 1.00 83.25 91 ARG A N 1
ATOM 722 C CA . ARG A 1 91 ? 9.934 8.753 -17.256 1.00 83.25 91 ARG A CA 1
ATOM 723 C C . ARG A 1 91 ? 8.476 8.608 -16.852 1.00 83.25 91 ARG A C 1
ATOM 725 O O . ARG A 1 91 ? 8.200 7.875 -15.905 1.00 83.25 91 ARG A O 1
ATOM 732 N N . GLU A 1 92 ? 7.557 9.228 -17.575 1.00 88.81 92 GLU A N 1
ATOM 733 C CA . GLU A 1 92 ? 6.115 9.088 -17.331 1.00 88.81 92 GLU A CA 1
ATOM 734 C C . GLU A 1 92 ? 5.655 7.647 -17.634 1.00 88.81 92 GLU A C 1
ATOM 736 O O . GLU A 1 92 ? 5.250 7.315 -18.745 1.00 88.81 92 GLU A O 1
ATOM 741 N N . HIS A 1 93 ? 5.809 6.751 -16.658 1.00 93.44 93 HIS A N 1
ATOM 742 C CA . HIS A 1 93 ? 5.383 5.357 -16.711 1.00 93.44 93 HIS A CA 1
ATOM 743 C C . HIS A 1 93 ? 5.206 4.774 -15.307 1.00 93.44 93 HIS A C 1
ATOM 745 O O . HIS A 1 93 ? 5.986 5.043 -14.398 1.00 93.44 93 HIS A O 1
ATOM 751 N N . GLU A 1 94 ? 4.233 3.881 -15.142 1.00 93.25 94 GLU A N 1
ATOM 752 C CA . GLU A 1 94 ? 4.027 3.134 -13.895 1.00 93.25 94 GLU A CA 1
ATOM 753 C C . GLU A 1 94 ? 4.897 1.871 -13.817 1.00 93.25 94 GLU A C 1
ATOM 755 O O . GLU A 1 94 ? 5.372 1.343 -14.829 1.00 93.25 94 GLU A O 1
ATOM 760 N N . LEU A 1 95 ? 5.006 1.287 -12.616 1.00 95.69 95 LEU A N 1
ATOM 761 C CA . LEU A 1 95 ? 5.658 -0.013 -12.403 1.00 95.69 95 LEU A CA 1
ATOM 762 C C . LEU A 1 95 ? 5.145 -1.100 -13.361 1.00 95.69 95 LEU A C 1
ATOM 764 O O . LEU A 1 95 ? 5.927 -1.892 -13.887 1.00 95.69 95 LEU A O 1
ATOM 768 N N . TYR A 1 96 ? 3.832 -1.139 -13.614 1.00 93.56 96 TYR A N 1
ATOM 769 C CA . TYR A 1 96 ? 3.224 -2.136 -14.499 1.00 93.56 96 TYR A CA 1
ATOM 770 C C . TYR A 1 96 ? 3.801 -2.084 -15.924 1.00 93.56 96 TYR A C 1
ATOM 772 O O . TYR A 1 96 ? 3.970 -3.121 -16.570 1.00 93.56 96 TYR A O 1
ATOM 780 N N . GLN A 1 97 ? 4.150 -0.890 -16.400 1.00 94.38 97 GLN A N 1
ATOM 781 C CA . GLN A 1 97 ? 4.711 -0.657 -17.731 1.00 94.38 97 GLN A CA 1
ATOM 782 C C . GLN A 1 97 ? 6.244 -0.609 -17.723 1.00 94.38 97 GLN A C 1
ATOM 784 O O . GLN A 1 97 ? 6.857 -0.687 -18.785 1.00 94.38 97 GLN A O 1
ATOM 789 N N . CYS A 1 98 ? 6.880 -0.558 -16.549 1.00 95.50 98 CYS A N 1
ATOM 790 C CA . CYS A 1 98 ? 8.328 -0.449 -16.439 1.00 95.50 98 CYS A CA 1
ATOM 791 C C . CYS A 1 98 ? 9.050 -1.648 -17.069 1.00 95.50 98 CYS A C 1
ATOM 793 O O . CYS A 1 98 ? 8.711 -2.812 -16.825 1.00 95.50 98 CYS A O 1
ATOM 795 N N . GLN A 1 99 ? 10.049 -1.347 -17.895 1.00 95.19 99 GLN A N 1
ATOM 796 C CA . GLN A 1 99 ? 10.892 -2.332 -18.579 1.00 95.19 99 GLN A CA 1
ATOM 797 C C . GLN A 1 99 ? 12.306 -2.388 -17.991 1.00 95.19 99 GLN A C 1
ATOM 799 O O . GLN A 1 99 ? 13.112 -3.216 -18.400 1.00 95.19 99 GLN A O 1
ATOM 804 N N . HIS A 1 100 ? 12.621 -1.524 -17.021 1.00 95.31 100 HIS A N 1
ATOM 805 C CA . HIS A 1 100 ? 13.959 -1.461 -16.453 1.00 95.31 100 HIS A CA 1
ATOM 806 C C . HIS A 1 100 ? 14.268 -2.737 -15.645 1.00 95.31 100 HIS A C 1
ATOM 808 O O . HIS A 1 100 ? 13.406 -3.141 -14.852 1.00 95.31 100 HIS A O 1
ATOM 814 N N . PRO A 1 101 ? 15.461 -3.350 -15.782 1.00 95.50 101 PRO A N 1
ATOM 815 C CA . PRO A 1 101 ? 15.851 -4.553 -15.038 1.00 95.50 101 PRO A CA 1
ATOM 816 C C . PRO A 1 101 ? 15.648 -4.436 -13.520 1.00 95.50 101 PRO A C 1
ATOM 818 O O . PRO A 1 101 ? 14.976 -5.279 -12.932 1.00 95.50 101 PRO A O 1
ATOM 821 N N . ASP A 1 102 ? 16.097 -3.332 -12.916 1.00 95.06 102 ASP A N 1
ATOM 822 C CA . ASP A 1 102 ? 15.964 -3.057 -11.471 1.00 95.06 102 ASP A CA 1
ATOM 823 C C . ASP A 1 102 ? 14.514 -3.106 -10.948 1.00 95.06 102 ASP A C 1
ATOM 825 O O . ASP A 1 102 ? 14.283 -3.305 -9.761 1.00 95.06 102 ASP A O 1
ATOM 829 N N . SER A 1 103 ? 13.518 -2.926 -11.822 1.00 96.88 103 SER A N 1
ATOM 830 C CA . SER A 1 103 ? 12.100 -2.934 -11.442 1.00 96.88 103 SER A CA 1
ATOM 831 C C . SER A 1 103 ? 11.429 -4.304 -11.574 1.00 96.88 103 SER A C 1
ATOM 833 O O . SER A 1 103 ? 10.300 -4.470 -11.110 1.00 96.88 103 SER A O 1
ATOM 835 N N . GLN A 1 104 ? 12.071 -5.287 -12.221 1.00 97.12 104 GLN A N 1
ATOM 836 C CA . GLN A 1 104 ? 11.384 -6.514 -12.641 1.00 97.12 104 GLN A CA 1
ATOM 837 C C . GLN A 1 104 ? 10.928 -7.370 -11.460 1.00 97.12 104 GLN A C 1
ATOM 839 O O . GLN A 1 104 ? 9.822 -7.908 -11.501 1.00 97.12 104 GLN A O 1
ATOM 844 N N . THR A 1 105 ? 11.710 -7.434 -10.381 1.00 97.38 105 THR A N 1
ATOM 845 C CA . THR A 1 105 ? 11.311 -8.139 -9.153 1.00 97.38 105 THR A CA 1
ATOM 846 C C . THR A 1 105 ? 10.070 -7.499 -8.527 1.00 97.38 105 THR A C 1
ATOM 848 O O . THR A 1 105 ? 9.083 -8.192 -8.280 1.00 97.38 105 THR A O 1
ATOM 851 N N . ALA A 1 106 ? 10.065 -6.169 -8.367 1.00 97.88 106 ALA A N 1
ATOM 852 C CA . ALA A 1 106 ? 8.905 -5.426 -7.870 1.00 97.88 106 ALA A CA 1
ATOM 853 C C . ALA A 1 106 ? 7.677 -5.630 -8.769 1.00 97.88 106 ALA A C 1
ATOM 855 O O . ALA A 1 106 ? 6.573 -5.899 -8.298 1.00 97.88 106 ALA A O 1
ATOM 856 N N . LYS A 1 107 ? 7.867 -5.531 -10.087 1.00 97.94 107 LYS A N 1
ATOM 857 C CA . LYS A 1 107 ? 6.809 -5.696 -11.085 1.00 97.94 107 LYS A CA 1
ATOM 858 C C . LYS A 1 107 ? 6.211 -7.099 -11.054 1.00 97.94 107 LYS A C 1
ATOM 860 O O . LYS A 1 107 ? 4.993 -7.224 -11.161 1.00 97.94 107 LYS A O 1
ATOM 865 N N . LYS A 1 108 ? 7.047 -8.132 -10.918 1.00 97.69 108 LYS A N 1
ATOM 866 C CA . LYS A 1 108 ? 6.606 -9.523 -10.788 1.00 97.69 108 LYS A CA 1
ATOM 867 C C . LYS A 1 108 ? 5.750 -9.693 -9.537 1.00 97.69 108 LYS A C 1
ATOM 869 O O . LYS A 1 108 ? 4.594 -10.075 -9.667 1.00 97.69 108 LYS A O 1
ATOM 874 N N . TRP A 1 109 ? 6.269 -9.311 -8.370 1.00 97.38 109 TRP A N 1
ATOM 875 C CA . TRP A 1 109 ? 5.524 -9.409 -7.112 1.00 97.38 109 TRP A CA 1
ATOM 876 C C . TRP A 1 109 ? 4.196 -8.644 -7.171 1.00 97.38 109 TRP A C 1
ATOM 878 O O . TRP A 1 109 ? 3.151 -9.182 -6.821 1.00 97.38 109 TRP A O 1
ATOM 888 N N . MET A 1 110 ? 4.199 -7.418 -7.710 1.00 96.94 110 MET A N 1
ATOM 889 C CA . MET A 1 110 ? 2.973 -6.631 -7.871 1.00 96.94 110 MET A CA 1
ATOM 890 C C . MET A 1 110 ? 1.943 -7.352 -8.739 1.00 96.94 110 MET A C 1
ATOM 892 O O . MET A 1 110 ? 0.769 -7.337 -8.392 1.00 96.94 110 MET A O 1
ATOM 896 N N . LYS A 1 111 ? 2.348 -7.985 -9.847 1.00 95.75 111 LYS A N 1
ATOM 897 C CA . LYS A 1 111 ? 1.423 -8.751 -10.697 1.00 95.75 111 LYS A CA 1
ATOM 898 C C . LYS A 1 111 ? 0.877 -9.987 -9.989 1.00 95.75 111 LYS A C 1
ATOM 900 O O . LYS A 1 111 ? -0.306 -10.264 -10.137 1.00 95.75 111 LYS A O 1
ATOM 905 N N . ASP A 1 112 ? 1.727 -10.679 -9.237 1.00 95.50 112 ASP A N 1
ATOM 906 C CA . ASP A 1 112 ? 1.377 -11.921 -8.547 1.00 95.50 112 ASP A CA 1
ATOM 907 C C . ASP A 1 112 ? 0.437 -11.660 -7.348 1.00 95.50 112 ASP A C 1
ATOM 909 O O . ASP A 1 112 ? -0.399 -12.496 -7.018 1.00 95.50 112 ASP A O 1
ATOM 913 N N . VAL A 1 113 ? 0.522 -10.477 -6.729 1.00 94.50 113 VAL A N 1
ATOM 914 C CA . VAL A 1 113 ? -0.310 -10.062 -5.584 1.00 94.50 113 VAL A CA 1
ATOM 915 C C . VAL A 1 113 ? -1.564 -9.289 -6.013 1.00 94.50 113 VAL A C 1
ATOM 917 O O . VAL A 1 113 ? -2.626 -9.386 -5.391 1.00 94.50 113 VAL A O 1
ATOM 920 N N . ARG A 1 114 ? -1.484 -8.488 -7.081 1.00 90.75 114 ARG A N 1
ATOM 921 C CA . ARG A 1 114 ? -2.592 -7.629 -7.516 1.00 90.75 114 ARG A CA 1
ATOM 922 C C . ARG A 1 114 ? -3.779 -8.467 -7.985 1.00 90.75 114 ARG A C 1
ATOM 924 O O . ARG A 1 114 ? -3.711 -9.160 -8.990 1.00 90.75 114 ARG A O 1
ATOM 931 N N . GLY A 1 115 ? -4.921 -8.273 -7.330 1.00 88.06 115 GLY A N 1
ATOM 932 C CA . GLY A 1 115 ? -6.193 -8.893 -7.711 1.00 88.06 115 GLY A CA 1
ATOM 933 C C . GLY A 1 115 ? -6.486 -10.223 -7.020 1.00 88.06 115 GLY A C 1
ATOM 934 O O . GLY A 1 115 ? -7.584 -10.736 -7.201 1.00 88.06 115 GLY A O 1
ATOM 935 N N . VAL A 1 116 ? -5.557 -10.739 -6.208 1.00 94.62 116 VAL A N 1
ATOM 936 C CA . VAL A 1 116 ? -5.768 -11.944 -5.385 1.00 94.62 116 VAL A CA 1
ATOM 937 C C . VAL A 1 116 ? -5.856 -11.647 -3.884 1.00 94.62 116 VAL A C 1
ATOM 939 O O . VAL A 1 116 ? -6.106 -12.560 -3.106 1.00 94.62 116 VAL A O 1
ATOM 942 N N . ILE A 1 117 ? -5.684 -10.385 -3.468 1.00 96.38 117 ILE A N 1
ATOM 943 C CA . ILE A 1 117 ? -5.843 -9.971 -2.066 1.00 96.38 117 ILE A CA 1
ATOM 944 C C . ILE A 1 117 ? -7.322 -10.079 -1.655 1.00 96.38 117 ILE A C 1
ATOM 946 O O . ILE A 1 117 ? -8.163 -9.392 -2.248 1.00 96.38 117 ILE A O 1
ATOM 950 N N . PRO A 1 118 ? -7.653 -10.881 -0.628 1.00 96.00 118 PRO A N 1
ATOM 951 C CA . PRO A 1 118 ? -9.012 -11.014 -0.125 1.00 96.00 118 PRO A CA 1
ATOM 952 C C . PRO A 1 118 ? -9.299 -9.909 0.898 1.00 96.00 118 PRO A C 1
ATOM 954 O O . PRO A 1 118 ? -9.139 -10.103 2.100 1.00 96.00 118 PRO A O 1
ATOM 957 N N . TYR A 1 119 ? -9.694 -8.724 0.431 1.00 95.25 119 TYR A N 1
ATOM 958 C CA . TYR A 1 119 ? -9.997 -7.616 1.343 1.00 95.25 119 TYR A CA 1
ATOM 959 C C . TYR A 1 119 ? -11.172 -7.944 2.271 1.00 95.25 119 TYR A C 1
ATOM 961 O O . TYR A 1 119 ? -12.239 -8.361 1.813 1.00 95.25 119 TYR A O 1
ATOM 969 N N . ALA A 1 120 ? -10.988 -7.698 3.566 1.00 94.94 120 ALA A N 1
ATOM 970 C CA . ALA A 1 120 ? -12.032 -7.818 4.569 1.00 94.94 120 ALA A CA 1
ATOM 971 C C . ALA A 1 120 ? -13.179 -6.823 4.290 1.00 94.94 120 ALA A C 1
ATOM 973 O O . ALA A 1 120 ? -12.929 -5.710 3.804 1.00 94.94 120 ALA A O 1
ATOM 974 N N . PRO A 1 121 ? -14.438 -7.180 4.603 1.00 92.06 121 PRO A N 1
ATOM 975 C CA . PRO A 1 121 ? -15.581 -6.302 4.384 1.00 92.06 121 PRO A CA 1
ATOM 976 C C . PRO A 1 121 ? -15.403 -4.912 4.999 1.00 92.06 121 PRO A C 1
ATOM 978 O O . PRO A 1 121 ? -14.887 -4.786 6.101 1.00 92.06 121 PRO A O 1
ATOM 981 N N . LEU A 1 122 ? -15.861 -3.875 4.289 1.00 91.00 122 LEU A N 1
ATOM 982 C CA . LEU A 1 122 ? -15.879 -2.469 4.736 1.00 91.00 122 LEU A CA 1
ATOM 983 C C . LEU A 1 122 ? -14.502 -1.804 4.951 1.00 91.00 122 LEU A C 1
ATOM 985 O O . LEU A 1 122 ? -14.445 -0.610 5.228 1.00 91.00 122 LEU A O 1
ATOM 989 N N . THR A 1 123 ? -13.397 -2.522 4.738 1.00 94.06 123 THR A N 1
ATOM 990 C CA . THR A 1 123 ? -12.033 -1.998 4.965 1.00 94.06 123 THR A CA 1
ATOM 991 C C . THR A 1 123 ? -11.379 -1.367 3.734 1.00 94.06 123 THR A C 1
ATOM 993 O O . THR A 1 123 ? -10.332 -0.720 3.819 1.00 94.06 123 THR A O 1
ATOM 996 N N . ALA A 1 124 ? -11.933 -1.621 2.545 1.00 94.31 124 ALA A N 1
ATOM 997 C CA . ALA A 1 124 ? -11.290 -1.262 1.290 1.00 94.31 124 ALA A CA 1
ATOM 998 C C . ALA A 1 124 ? -12.273 -1.154 0.122 1.00 94.31 124 ALA A C 1
ATOM 1000 O O . ALA A 1 124 ? -13.351 -1.754 0.098 1.00 94.31 124 ALA A O 1
ATOM 1001 N N . CYS A 1 125 ? -11.834 -0.457 -0.918 1.00 93.06 125 CYS A N 1
ATOM 1002 C CA . CYS A 1 125 ? -12.313 -0.659 -2.269 1.00 93.06 125 CYS A CA 1
ATOM 1003 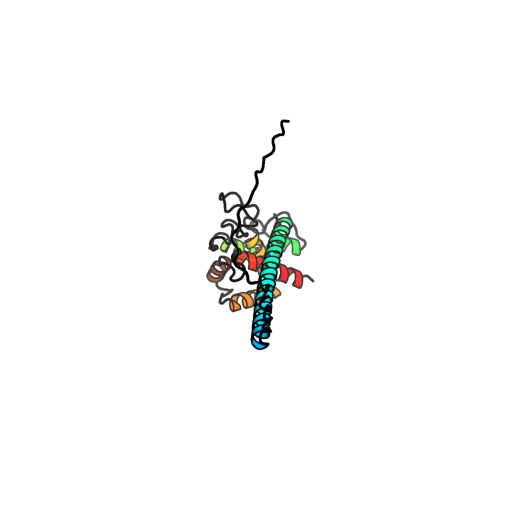C C . CYS A 1 125 ? -11.684 -1.929 -2.858 1.00 93.06 125 CYS A C 1
ATOM 1005 O O . CYS A 1 125 ? -10.482 -1.970 -3.124 1.00 93.06 125 CYS A O 1
ATOM 1007 N N . TYR A 1 126 ? -12.507 -2.937 -3.156 1.00 90.12 126 TYR A N 1
ATOM 1008 C CA . TYR A 1 126 ? -12.061 -4.246 -3.661 1.00 90.12 126 TYR A CA 1
ATOM 1009 C C . TYR A 1 126 ? -11.267 -4.203 -4.977 1.00 90.12 126 TYR A C 1
ATOM 1011 O O . TYR A 1 126 ? -10.600 -5.167 -5.338 1.00 90.12 126 TYR A O 1
ATOM 1019 N N . SER A 1 127 ? -11.327 -3.092 -5.717 1.00 89.00 127 SER A N 1
ATOM 1020 C CA . SER A 1 127 ? -10.602 -2.931 -6.981 1.00 89.00 127 SER A CA 1
ATOM 1021 C C . SER A 1 127 ? -9.201 -2.330 -6.836 1.00 89.00 127 SER A C 1
ATOM 1023 O O . SER A 1 127 ? -8.400 -2.452 -7.770 1.00 89.00 127 SER A O 1
ATOM 1025 N N . CYS A 1 128 ? -8.904 -1.633 -5.735 1.00 91.38 128 CYS A N 1
ATOM 1026 C CA . CYS A 1 128 ? -7.631 -0.923 -5.564 1.00 91.38 128 CYS A CA 1
ATOM 1027 C C . CYS A 1 128 ? -6.989 -1.042 -4.175 1.00 91.38 128 CYS A C 1
ATOM 1029 O O . CYS A 1 128 ? -5.818 -0.690 -4.049 1.00 91.38 128 CYS A O 1
ATOM 1031 N N . GLY A 1 129 ? -7.718 -1.516 -3.163 1.00 93.81 129 GLY A N 1
ATOM 1032 C CA . GLY A 1 129 ? -7.247 -1.646 -1.783 1.00 93.81 129 GLY A CA 1
ATOM 1033 C C . GLY A 1 129 ? -7.269 -0.357 -0.959 1.00 93.81 129 GLY A C 1
ATOM 1034 O O . GLY A 1 129 ? -6.995 -0.412 0.234 1.00 93.81 129 GLY A O 1
ATOM 1035 N N . MET A 1 130 ? -7.590 0.796 -1.557 1.00 95.38 130 MET A N 1
ATOM 1036 C CA . MET A 1 130 ? -7.723 2.051 -0.804 1.00 95.38 130 MET A CA 1
ATOM 1037 C C . MET A 1 130 ? -8.914 1.996 0.158 1.00 95.38 130 MET A C 1
ATOM 1039 O O . MET A 1 130 ? -9.932 1.408 -0.219 1.00 95.38 130 MET A O 1
ATOM 1043 N N . PRO A 1 131 ? -8.837 2.647 1.332 1.00 94.75 131 PRO A N 1
ATOM 1044 C CA . PRO A 1 131 ? -9.971 2.823 2.232 1.00 94.75 131 PRO A CA 1
ATOM 1045 C C . PRO A 1 131 ? -11.213 3.361 1.516 1.00 94.75 131 PRO A C 1
ATOM 1047 O O . PRO A 1 131 ? -11.125 4.137 0.557 1.00 94.75 131 PRO A O 1
ATOM 1050 N N . GLN A 1 132 ? -12.388 2.945 1.985 1.00 92.31 132 GLN A N 1
ATOM 1051 C CA . GLN A 1 132 ? -13.679 3.333 1.399 1.00 92.31 132 GLN A CA 1
ATOM 1052 C C . GLN A 1 132 ? -13.995 4.828 1.557 1.00 92.31 132 GLN A C 1
ATOM 1054 O O . GLN A 1 132 ? -14.770 5.382 0.774 1.00 92.31 132 GLN A O 1
ATOM 1059 N N . THR A 1 133 ? -13.369 5.466 2.545 1.00 91.75 133 THR A N 1
ATOM 1060 C CA . THR A 1 133 ? -13.324 6.915 2.783 1.00 91.75 133 THR A CA 1
ATOM 1061 C C . THR A 1 133 ? -12.625 7.667 1.653 1.00 91.75 133 THR A C 1
ATOM 1063 O O . THR A 1 133 ? -13.120 8.709 1.230 1.00 91.75 133 THR A O 1
ATOM 1066 N N . ILE A 1 134 ? -11.540 7.104 1.110 1.00 93.12 134 ILE A N 1
ATOM 1067 C CA . ILE A 1 134 ? -10.745 7.702 0.029 1.00 93.12 134 ILE A CA 1
ATOM 1068 C C . ILE A 1 134 ? -11.314 7.350 -1.347 1.00 93.12 134 ILE A C 1
ATOM 1070 O O . ILE A 1 134 ? -11.509 8.212 -2.202 1.00 93.12 134 ILE A O 1
ATOM 1074 N N . CYS A 1 135 ? -11.559 6.065 -1.608 1.00 92.50 135 CYS A N 1
ATOM 1075 C CA . CYS A 1 135 ? -11.962 5.602 -2.930 1.00 92.50 135 CYS A CA 1
ATOM 1076 C C . CYS A 1 135 ? -13.414 5.136 -2.933 1.00 92.50 135 CYS A C 1
ATOM 1078 O O . CYS A 1 135 ? -13.692 4.021 -2.521 1.00 92.50 135 CYS A O 1
ATOM 1080 N N . ARG A 1 136 ? -14.318 5.918 -3.532 1.00 89.19 136 ARG A N 1
ATOM 1081 C CA . ARG A 1 136 ? -15.751 5.585 -3.694 1.00 89.19 136 ARG A CA 1
ATOM 1082 C C . ARG A 1 136 ? -16.055 4.527 -4.763 1.00 89.19 136 ARG A C 1
ATOM 1084 O O . ARG A 1 136 ? -17.208 4.195 -5.014 1.00 89.19 136 ARG A O 1
ATOM 1091 N N . GLY A 1 137 ? -15.028 3.953 -5.395 1.00 86.38 137 GLY A N 1
ATOM 1092 C CA . GLY A 1 137 ? -15.191 2.933 -6.438 1.00 86.38 137 GLY A CA 1
ATOM 1093 C C . GLY A 1 137 ? -15.895 1.653 -5.966 1.00 86.38 137 GLY A C 1
ATOM 1094 O O . GLY A 1 137 ? -16.397 0.898 -6.798 1.00 86.38 137 GLY A O 1
ATOM 1095 N N . TRP A 1 138 ? -15.972 1.421 -4.651 1.00 84.00 138 TRP A N 1
ATOM 1096 C CA . TRP A 1 138 ? -16.715 0.307 -4.060 1.00 84.00 138 TRP A CA 1
ATOM 1097 C C . TRP A 1 138 ? -18.238 0.438 -4.210 1.00 84.00 138 TRP A C 1
ATOM 1099 O O . TRP A 1 138 ? -18.898 -0.594 -4.285 1.00 84.00 138 TRP A O 1
ATOM 1109 N N . GLU A 1 139 ? -18.784 1.658 -4.305 1.00 83.81 139 GLU A N 1
ATOM 1110 C CA . GLU A 1 139 ? -20.238 1.899 -4.343 1.00 83.81 139 GLU A CA 1
ATOM 1111 C C . GLU A 1 139 ? -20.859 1.387 -5.651 1.00 83.81 139 GLU A C 1
ATOM 1113 O O . GLU A 1 139 ? -21.865 0.688 -5.638 1.00 83.81 139 GLU A O 1
ATOM 1118 N N . ASN A 1 140 ? -20.213 1.668 -6.788 1.00 77.50 140 ASN A N 1
ATOM 1119 C CA . ASN A 1 140 ? -20.772 1.408 -8.123 1.00 77.50 140 ASN A CA 1
ATOM 1120 C C . ASN A 1 140 ? -19.861 0.553 -9.025 1.00 77.50 140 ASN A C 1
ATOM 1122 O O . ASN A 1 140 ? -20.056 0.511 -10.239 1.00 77.50 140 ASN A O 1
ATOM 1126 N N . ARG A 1 141 ? -18.820 -0.083 -8.463 1.00 67.94 141 ARG A N 1
ATOM 1127 C CA . ARG A 1 141 ? -17.784 -0.848 -9.199 1.00 67.94 141 ARG A CA 1
ATOM 1128 C C . ARG A 1 141 ? -17.164 -0.088 -10.389 1.00 67.94 141 ARG A C 1
ATOM 1130 O O . ARG A 1 141 ? -16.716 -0.698 -11.360 1.00 67.94 141 ARG A O 1
ATOM 1137 N N . GLN A 1 142 ? -17.137 1.245 -10.331 1.00 67.94 142 GLN A N 1
ATOM 1138 C CA . GLN A 1 142 ? -16.578 2.088 -11.389 1.00 67.94 142 GLN A CA 1
ATOM 1139 C C . GLN A 1 142 ? -15.040 2.079 -11.401 1.00 67.94 142 GLN A C 1
ATOM 1141 O O . GLN A 1 142 ? -14.381 1.570 -10.489 1.00 67.94 142 GLN A O 1
ATOM 1146 N N . ARG A 1 143 ? -14.446 2.658 -12.457 1.00 74.50 143 ARG A N 1
ATOM 1147 C CA . ARG A 1 143 ? -12.988 2.798 -12.584 1.00 74.50 143 ARG A CA 1
ATOM 1148 C C . ARG A 1 143 ? -12.433 3.576 -11.387 1.00 74.50 143 ARG A C 1
ATOM 1150 O O . ARG A 1 143 ? -12.762 4.735 -11.174 1.00 74.50 143 ARG A O 1
ATOM 1157 N N . CYS A 1 144 ? -11.574 2.923 -10.613 1.00 86.81 144 CYS A N 1
ATOM 1158 C CA . CYS A 1 144 ? -10.922 3.520 -9.454 1.00 86.81 144 CYS A CA 1
ATOM 1159 C C . CYS A 1 144 ? -9.697 4.326 -9.899 1.00 86.81 144 CYS A C 1
ATOM 1161 O O . CYS A 1 144 ? -8.800 3.750 -10.517 1.00 86.81 144 CYS A O 1
ATOM 1163 N N . ALA A 1 145 ? -9.608 5.603 -9.516 1.00 84.19 145 ALA A N 1
ATOM 1164 C CA . ALA A 1 145 ? -8.432 6.444 -9.785 1.00 84.19 145 ALA A CA 1
ATOM 1165 C C . ALA A 1 145 ? -7.131 5.869 -9.186 1.00 84.19 145 ALA A C 1
ATOM 1167 O O . ALA A 1 145 ? -6.047 6.082 -9.710 1.00 84.19 145 ALA A O 1
ATOM 1168 N N . TYR A 1 146 ? -7.250 5.069 -8.124 1.00 90.00 146 TYR A N 1
ATOM 1169 C CA . TYR A 1 146 ? -6.127 4.484 -7.385 1.00 90.00 146 TYR A CA 1
ATOM 1170 C C . TYR A 1 146 ? -5.788 3.047 -7.809 1.00 90.00 146 TYR A C 1
ATOM 1172 O O . TYR A 1 146 ? -5.110 2.321 -7.078 1.00 90.00 146 TYR A O 1
ATOM 1180 N N . ARG A 1 147 ? -6.328 2.557 -8.935 1.00 87.00 147 ARG A N 1
ATOM 1181 C CA . ARG A 1 147 ? -6.227 1.137 -9.303 1.00 87.00 147 ARG A CA 1
ATOM 1182 C C . ARG A 1 147 ? -4.768 0.698 -9.457 1.00 87.00 147 ARG A C 1
ATOM 1184 O O . ARG A 1 147 ? -4.112 1.020 -10.435 1.00 87.00 147 ARG A O 1
ATOM 1191 N N . GLY A 1 148 ? -4.319 -0.170 -8.552 1.00 84.00 148 GLY A N 1
ATOM 1192 C CA . GLY A 1 148 ? -2.955 -0.703 -8.559 1.00 84.00 148 GLY A CA 1
ATOM 1193 C C . GLY A 1 148 ? -1.929 0.194 -7.867 1.00 84.00 148 GLY A C 1
ATOM 1194 O O . GLY A 1 148 ? -0.771 -0.206 -7.806 1.00 84.00 148 GLY A O 1
ATOM 1195 N N . MET A 1 149 ? -2.340 1.339 -7.310 1.00 91.94 149 MET A N 1
ATOM 1196 C CA . MET A 1 149 ? -1.441 2.293 -6.660 1.00 91.94 149 MET A CA 1
ATOM 1197 C C . MET A 1 149 ? -0.762 1.693 -5.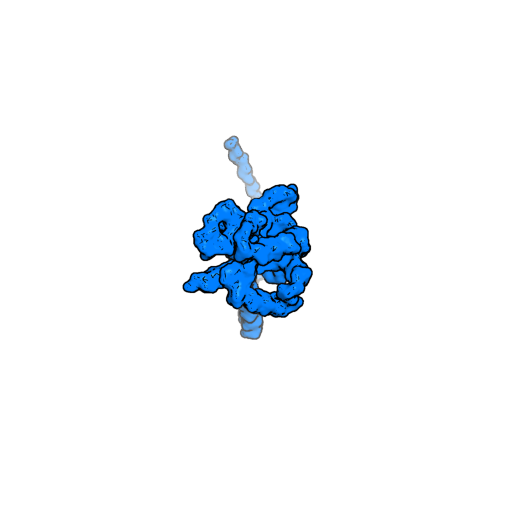424 1.00 91.94 149 MET A C 1
ATOM 1199 O O . MET A 1 149 ? 0.460 1.566 -5.400 1.00 91.94 149 MET A O 1
ATOM 1203 N N . LEU A 1 150 ? -1.545 1.238 -4.435 1.00 95.50 150 LEU A N 1
ATOM 1204 C CA . LEU A 1 150 ? -1.006 0.703 -3.176 1.00 95.50 150 LEU A CA 1
ATOM 1205 C C . LEU A 1 150 ? -0.070 -0.487 -3.401 1.00 95.50 150 LEU A C 1
ATOM 1207 O O . LEU A 1 150 ? 1.072 -0.464 -2.954 1.00 95.50 150 LEU A O 1
ATOM 1211 N N . VAL A 1 151 ? -0.525 -1.504 -4.143 1.00 96.25 151 VAL A N 1
ATOM 1212 C CA . VAL A 1 151 ? 0.285 -2.705 -4.410 1.00 96.25 151 VAL A CA 1
ATOM 1213 C C . VAL A 1 151 ? 1.564 -2.346 -5.170 1.00 96.25 151 VAL A C 1
ATOM 1215 O O . VAL A 1 151 ? 2.627 -2.858 -4.834 1.00 96.25 151 VAL A O 1
ATOM 1218 N N . SER A 1 152 ? 1.499 -1.443 -6.157 1.00 95.81 152 SER A N 1
ATOM 1219 C CA . SER A 1 152 ? 2.701 -1.015 -6.885 1.00 95.81 152 SER A CA 1
ATOM 1220 C C . SER A 1 152 ? 3.677 -0.273 -5.980 1.00 95.81 152 SER A C 1
ATOM 1222 O O . SER A 1 152 ? 4.872 -0.544 -6.042 1.00 95.81 152 SER A O 1
ATOM 1224 N N . MET A 1 153 ? 3.194 0.632 -5.127 1.00 96.44 153 MET A N 1
ATOM 1225 C CA . MET A 1 153 ? 4.051 1.364 -4.194 1.00 96.44 153 MET A CA 1
ATOM 1226 C C . MET A 1 153 ? 4.699 0.440 -3.171 1.00 96.44 153 MET A C 1
ATOM 1228 O O . MET A 1 153 ? 5.911 0.501 -2.998 1.00 96.44 153 MET A O 1
ATOM 1232 N N . VAL A 1 154 ? 3.928 -0.456 -2.549 1.00 97.50 154 VAL A N 1
ATOM 1233 C CA . VAL A 1 154 ? 4.470 -1.464 -1.627 1.00 97.50 154 VAL A CA 1
ATOM 1234 C C . VAL A 1 154 ? 5.525 -2.315 -2.330 1.00 97.50 154 VAL A C 1
ATOM 1236 O O . VAL A 1 154 ? 6.619 -2.473 -1.803 1.00 97.50 154 VAL A O 1
ATOM 1239 N N . ALA A 1 155 ? 5.271 -2.777 -3.556 1.00 97.69 155 ALA A N 1
ATOM 1240 C CA . ALA A 1 155 ? 6.252 -3.542 -4.321 1.00 97.69 155 ALA A CA 1
ATOM 1241 C C . ALA A 1 155 ? 7.545 -2.753 -4.579 1.00 97.69 155 ALA A C 1
ATOM 1243 O O . ALA A 1 155 ? 8.647 -3.259 -4.377 1.00 97.69 155 ALA A O 1
ATOM 1244 N N . MET A 1 156 ? 7.425 -1.497 -5.016 1.00 97.06 156 MET A N 1
ATOM 1245 C CA . MET A 1 156 ? 8.588 -0.642 -5.263 1.00 97.06 156 MET A CA 1
ATOM 1246 C C . MET A 1 156 ? 9.342 -0.297 -3.982 1.00 97.06 156 MET A C 1
ATOM 1248 O O . MET A 1 156 ? 10.541 -0.048 -4.046 1.00 97.06 156 MET A O 1
ATOM 1252 N N . MET A 1 157 ? 8.661 -0.301 -2.837 1.00 96.31 157 MET A N 1
ATOM 1253 C CA . MET A 1 157 ? 9.275 -0.098 -1.534 1.00 96.31 157 MET A CA 1
ATOM 1254 C C . MET A 1 157 ? 9.959 -1.370 -0.996 1.00 96.31 157 MET A C 1
ATOM 1256 O O . MET A 1 157 ? 11.027 -1.327 -0.401 1.00 96.31 157 MET A O 1
ATOM 1260 N N . LEU A 1 158 ? 9.404 -2.549 -1.236 1.00 96.62 158 LEU A N 1
ATOM 1261 C CA . LEU A 1 158 ? 10.030 -3.786 -0.761 1.00 96.62 158 LEU A CA 1
ATOM 1262 C C . LEU A 1 158 ? 11.225 -4.209 -1.621 1.00 96.62 158 LEU A C 1
ATOM 1264 O O . LEU A 1 158 ? 12.211 -4.728 -1.107 1.00 96.62 158 LEU A O 1
ATOM 1268 N N . PHE A 1 159 ? 11.160 -3.963 -2.930 1.00 96.25 159 PHE A N 1
ATOM 1269 C CA . PHE A 1 159 ? 12.153 -4.455 -3.891 1.00 96.25 159 PHE A CA 1
ATOM 1270 C C . PHE A 1 159 ? 12.943 -3.337 -4.582 1.00 96.25 159 PHE A C 1
ATOM 1272 O O . PHE A 1 159 ? 13.606 -3.585 -5.586 1.00 96.25 159 PHE A O 1
ATOM 1279 N N . GLY A 1 160 ? 12.840 -2.107 -4.077 1.00 94.19 160 GLY A N 1
ATOM 1280 C CA . GLY A 1 160 ? 13.492 -0.933 -4.646 1.00 94.19 160 GLY A CA 1
ATOM 1281 C C . GLY A 1 160 ? 14.896 -0.650 -4.097 1.00 94.19 160 GLY A C 1
ATOM 1282 O O . GLY A 1 160 ? 15.544 -1.535 -3.538 1.00 94.19 160 GLY A O 1
ATOM 1283 N N . PRO A 1 161 ? 15.371 0.606 -4.229 1.00 91.69 161 PRO A N 1
ATOM 1284 C CA . PRO A 1 161 ? 16.764 0.980 -3.956 1.00 91.69 161 PRO A CA 1
ATOM 1285 C C . PRO A 1 161 ? 17.275 0.653 -2.548 1.00 91.69 161 PRO A C 1
ATOM 1287 O O . PRO A 1 161 ? 18.449 0.345 -2.382 1.00 91.69 161 PRO A O 1
ATOM 1290 N N . TRP A 1 162 ? 16.400 0.684 -1.541 1.00 94.06 162 TRP A N 1
ATOM 1291 C CA . TRP A 1 162 ? 16.760 0.426 -0.143 1.00 94.06 162 TRP A CA 1
ATOM 1292 C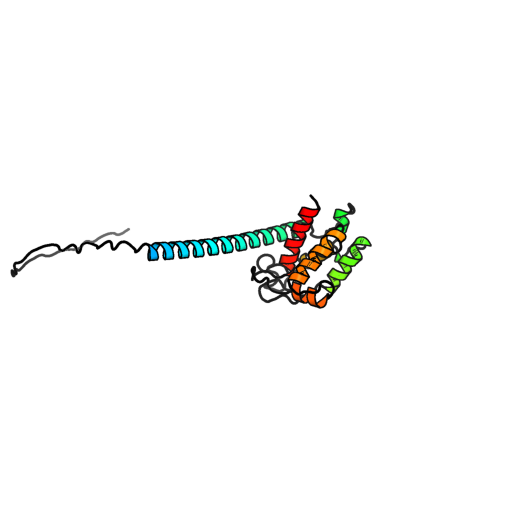 C . TRP A 1 162 ? 16.338 -0.961 0.347 1.00 94.06 162 TRP A C 1
ATOM 1294 O O . TRP A 1 162 ? 16.238 -1.185 1.553 1.00 94.06 162 TRP A O 1
ATOM 1304 N N . ARG A 1 163 ? 16.117 -1.914 -0.569 1.00 94.56 163 ARG A N 1
ATOM 1305 C CA . ARG A 1 163 ? 15.716 -3.289 -0.238 1.00 94.56 163 ARG A CA 1
ATOM 1306 C C . ARG A 1 163 ? 16.543 -3.890 0.902 1.00 94.56 163 ARG A C 1
ATOM 1308 O O . ARG A 1 163 ? 15.964 -4.428 1.835 1.00 94.56 163 ARG A O 1
ATOM 1315 N N . SER A 1 1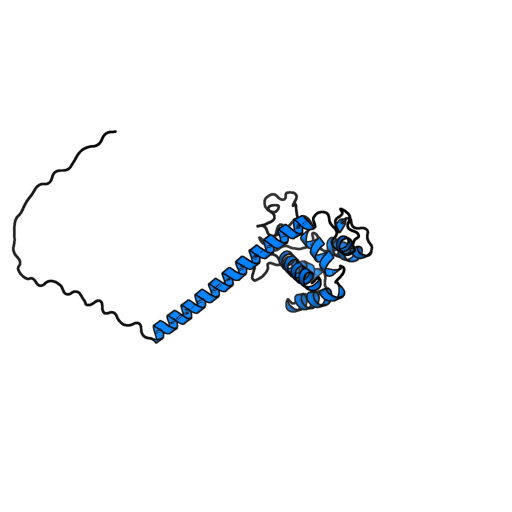64 ? 17.871 -3.768 0.855 1.00 94.81 164 SER A N 1
ATOM 1316 C CA . SER A 1 164 ? 18.767 -4.356 1.864 1.00 94.81 164 SER A CA 1
ATOM 1317 C C . SER A 1 164 ? 18.527 -3.836 3.285 1.00 94.81 164 SER A C 1
ATOM 1319 O O . SER A 1 164 ? 18.802 -4.547 4.246 1.00 94.81 164 SER A O 1
ATOM 1321 N N . GLN A 1 165 ? 17.998 -2.619 3.426 1.00 95.69 165 GLN A N 1
ATOM 1322 C CA . GLN A 1 165 ? 17.665 -2.021 4.719 1.00 95.69 165 GLN A CA 1
ATOM 1323 C C . GLN A 1 165 ? 16.236 -2.368 5.151 1.00 95.69 165 GLN A C 1
ATOM 1325 O O . GLN A 1 165 ? 15.961 -2.519 6.336 1.00 95.69 165 GLN A O 1
ATOM 1330 N N . ILE A 1 166 ? 15.324 -2.518 4.191 1.00 95.75 166 ILE A N 1
ATOM 1331 C CA . ILE A 1 166 ? 13.882 -2.611 4.447 1.00 95.75 166 ILE A CA 1
ATOM 1332 C C . ILE A 1 166 ? 13.408 -4.046 4.585 1.00 95.75 166 ILE A C 1
ATOM 1334 O O . ILE A 1 166 ? 12.600 -4.331 5.465 1.00 95.75 166 ILE A O 1
ATOM 1338 N N . GLU A 1 167 ? 13.933 -4.954 3.767 1.00 95.44 167 GLU A N 1
ATOM 1339 C CA . GLU A 1 167 ? 13.613 -6.379 3.803 1.00 95.44 167 GLU A CA 1
ATOM 1340 C C . GLU A 1 167 ? 13.728 -6.981 5.217 1.00 95.44 167 GLU A C 1
ATOM 1342 O O . GLU A 1 167 ? 12.735 -7.553 5.671 1.00 95.44 167 GLU A O 1
ATOM 1347 N N . PRO A 1 168 ? 14.825 -6.798 5.986 1.00 96.69 168 PRO A N 1
ATOM 1348 C CA . PRO A 1 168 ? 14.905 -7.358 7.338 1.00 96.69 168 PRO A CA 1
ATOM 1349 C C . PRO A 1 168 ? 13.898 -6.736 8.322 1.00 96.69 168 PRO A C 1
ATOM 1351 O O . PRO A 1 168 ? 13.404 -7.425 9.218 1.00 96.69 168 PRO A O 1
ATOM 1354 N N . ILE A 1 169 ? 13.564 -5.449 8.172 1.00 97.25 169 ILE A N 1
ATOM 1355 C CA . ILE A 1 169 ? 12.593 -4.760 9.040 1.00 97.25 169 ILE A CA 1
ATOM 1356 C C . ILE A 1 169 ? 11.175 -5.248 8.725 1.00 97.25 169 ILE A C 1
ATOM 1358 O O . ILE A 1 169 ? 10.403 -5.554 9.634 1.00 97.25 169 ILE A O 1
ATOM 1362 N N . TRP A 1 170 ? 10.846 -5.371 7.440 1.00 97.12 170 TRP A N 1
ATOM 1363 C CA . TRP A 1 170 ? 9.575 -5.909 6.970 1.00 97.12 170 TRP A CA 1
ATOM 1364 C C . TRP A 1 170 ? 9.368 -7.358 7.416 1.00 97.12 170 TRP A C 1
ATOM 1366 O O . TRP A 1 170 ? 8.318 -7.680 7.968 1.00 97.12 170 TRP A O 1
ATOM 1376 N N . GLN A 1 171 ? 10.386 -8.211 7.257 1.00 97.31 171 GLN A N 1
ATOM 1377 C CA . GLN A 1 171 ? 10.346 -9.604 7.706 1.00 97.31 171 GLN A CA 1
ATOM 1378 C C . GLN A 1 171 ? 10.078 -9.704 9.207 1.00 97.31 171 GLN A C 1
ATOM 1380 O O . GLN A 1 171 ? 9.178 -10.429 9.624 1.00 97.31 171 GLN A O 1
ATOM 1385 N N . ARG A 1 172 ? 10.799 -8.924 10.023 1.00 97.62 172 ARG A N 1
ATOM 1386 C CA . ARG A 1 172 ? 10.596 -8.902 11.477 1.00 97.62 172 ARG A CA 1
ATOM 1387 C C . ARG A 1 172 ? 9.193 -8.432 11.852 1.00 97.62 172 ARG A C 1
ATOM 1389 O O . ARG A 1 172 ? 8.586 -8.996 12.758 1.00 97.62 172 ARG A O 1
ATOM 1396 N N . ARG A 1 173 ? 8.672 -7.414 11.158 1.00 96.50 173 ARG A N 1
ATOM 1397 C CA . ARG A 1 173 ? 7.308 -6.920 11.371 1.00 96.50 173 ARG A CA 1
ATOM 1398 C C . ARG A 1 173 ? 6.282 -8.016 11.080 1.00 96.50 173 ARG A C 1
ATOM 1400 O O . ARG A 1 173 ? 5.432 -8.269 11.924 1.00 96.50 173 ARG A O 1
ATOM 1407 N N . LEU A 1 174 ? 6.367 -8.666 9.917 1.00 97.56 174 LEU A N 1
ATOM 1408 C CA . LEU A 1 174 ? 5.461 -9.756 9.543 1.00 97.56 174 LEU A CA 1
ATOM 1409 C C . LEU A 1 174 ? 5.543 -10.927 10.528 1.00 97.56 174 LEU A C 1
ATOM 1411 O O . LEU A 1 174 ? 4.510 -11.395 11.002 1.00 97.56 174 LEU A O 1
ATOM 1415 N N . GLN A 1 175 ? 6.754 -11.321 10.923 1.00 97.44 175 GLN A N 1
ATOM 1416 C CA . GLN A 1 175 ? 6.967 -12.384 11.902 1.00 97.44 175 GLN A CA 1
ATOM 1417 C C . GLN A 1 175 ? 6.323 -12.063 13.258 1.00 97.44 175 GLN A C 1
ATOM 1419 O O . GLN A 1 175 ? 5.716 -12.942 13.865 1.00 97.44 175 GLN A O 1
ATOM 1424 N N . ALA A 1 176 ? 6.397 -10.809 13.719 1.00 96.62 176 ALA A N 1
ATOM 1425 C CA . ALA A 1 176 ? 5.733 -10.372 14.951 1.00 96.62 176 ALA A CA 1
ATOM 1426 C C . ALA A 1 176 ? 4.197 -10.486 14.881 1.00 96.62 176 ALA A C 1
ATOM 1428 O O . ALA A 1 176 ? 3.542 -10.576 15.915 1.00 96.62 176 ALA A O 1
ATOM 1429 N N . MET A 1 177 ? 3.632 -10.521 13.672 1.00 94.88 177 MET A N 1
ATOM 1430 C CA . MET A 1 177 ? 2.207 -10.746 13.410 1.00 94.88 177 MET A CA 1
ATOM 1431 C C . MET A 1 177 ? 1.901 -12.204 13.024 1.00 94.88 177 MET A C 1
ATOM 1433 O O . MET A 1 177 ? 0.784 -12.507 12.615 1.00 94.88 177 MET A O 1
ATOM 1437 N N . GLY A 1 178 ? 2.879 -13.111 13.137 1.00 97.00 178 GLY A N 1
ATOM 1438 C CA . GLY A 1 178 ? 2.723 -14.527 12.798 1.00 97.00 178 GLY A CA 1
ATOM 1439 C C . GLY A 1 178 ? 2.661 -14.820 11.296 1.00 97.00 178 GLY A C 1
ATOM 1440 O O . GLY A 1 178 ? 2.153 -15.868 10.914 1.00 97.00 178 GLY A O 1
ATOM 1441 N N . VAL A 1 179 ? 3.155 -13.912 10.450 1.00 97.81 179 VAL A N 1
ATOM 1442 C CA . VAL A 1 179 ? 3.150 -14.042 8.985 1.00 97.81 179 VAL A CA 1
ATOM 1443 C C . VAL A 1 179 ? 4.558 -14.368 8.494 1.00 97.81 179 VAL A C 1
ATOM 1445 O O . VAL A 1 179 ? 5.497 -13.611 8.753 1.00 97.81 179 VAL A O 1
ATOM 1448 N N . ASP A 1 180 ? 4.714 -15.461 7.744 1.00 97.00 180 ASP A N 1
ATOM 1449 C CA . ASP A 1 180 ? 5.968 -15.738 7.040 1.00 97.00 180 ASP A CA 1
ATOM 1450 C C . ASP A 1 180 ? 6.096 -14.838 5.801 1.00 97.00 180 ASP A C 1
ATOM 1452 O O . ASP A 1 180 ? 5.327 -14.931 4.847 1.00 97.00 180 ASP A O 1
ATOM 1456 N N . ALA A 1 181 ? 7.101 -13.964 5.810 1.00 94.56 181 ALA A N 1
ATOM 1457 C CA . ALA A 1 181 ? 7.385 -13.040 4.720 1.00 94.56 181 ALA A CA 1
ATOM 1458 C C . ALA A 1 181 ? 7.818 -13.726 3.411 1.00 94.56 181 ALA A C 1
ATOM 1460 O O . ALA A 1 181 ? 7.742 -13.097 2.354 1.00 94.56 181 ALA A O 1
ATOM 1461 N N . GLN A 1 182 ? 8.296 -14.973 3.475 1.00 93.88 182 GLN A N 1
ATOM 1462 C CA . GLN A 1 182 ? 8.675 -15.768 2.302 1.00 93.88 182 GLN A CA 1
ATOM 1463 C C . GLN A 1 182 ? 7.491 -16.558 1.728 1.00 93.88 182 GLN A C 1
ATOM 1465 O O . GLN A 1 182 ? 7.514 -16.943 0.557 1.00 93.88 182 GLN A O 1
ATOM 1470 N N . ASP A 1 183 ? 6.431 -16.752 2.514 1.00 96.69 183 ASP A N 1
ATOM 1471 C CA . ASP A 1 183 ? 5.190 -17.362 2.055 1.00 96.69 183 ASP A CA 1
ATOM 1472 C C . ASP A 1 183 ? 4.269 -16.292 1.454 1.00 96.69 183 ASP A C 1
ATOM 1474 O O . ASP A 1 183 ? 3.525 -15.582 2.137 1.00 96.69 183 ASP A O 1
ATOM 1478 N N . GLN A 1 184 ? 4.293 -16.192 0.125 1.00 95.69 184 GLN A N 1
ATOM 1479 C CA . GLN A 1 184 ? 3.470 -15.225 -0.595 1.00 95.69 184 GLN A CA 1
ATOM 1480 C C . GLN A 1 184 ? 1.969 -15.393 -0.309 1.00 95.69 184 GLN A C 1
ATOM 1482 O O . GLN A 1 184 ? 1.249 -14.394 -0.289 1.00 95.69 184 GLN A O 1
ATOM 1487 N N . ALA A 1 185 ? 1.476 -16.616 -0.086 1.00 96.94 185 ALA A N 1
ATOM 1488 C CA . ALA A 1 185 ? 0.061 -16.834 0.192 1.00 96.94 185 ALA A CA 1
ATOM 1489 C C . ALA A 1 185 ? -0.317 -16.251 1.560 1.00 96.94 185 ALA A C 1
ATOM 1491 O O . ALA A 1 185 ? -1.326 -15.550 1.660 1.00 96.94 185 ALA A O 1
ATOM 1492 N N . GLN A 1 186 ? 0.521 -16.455 2.581 1.00 97.88 186 GLN A N 1
ATOM 1493 C CA . GLN A 1 186 ? 0.325 -15.830 3.892 1.00 97.88 186 GLN A CA 1
ATOM 1494 C C . GLN A 1 186 ? 0.382 -14.303 3.812 1.00 97.88 186 GLN A C 1
ATOM 1496 O O . GLN A 1 186 ? -0.485 -13.634 4.372 1.00 97.88 186 GLN A O 1
ATOM 1501 N N . VAL A 1 187 ? 1.337 -13.741 3.063 1.00 97.94 187 VAL A N 1
ATOM 1502 C CA . VAL A 1 187 ? 1.431 -12.285 2.863 1.00 97.94 187 VAL A CA 1
ATOM 1503 C C . VAL A 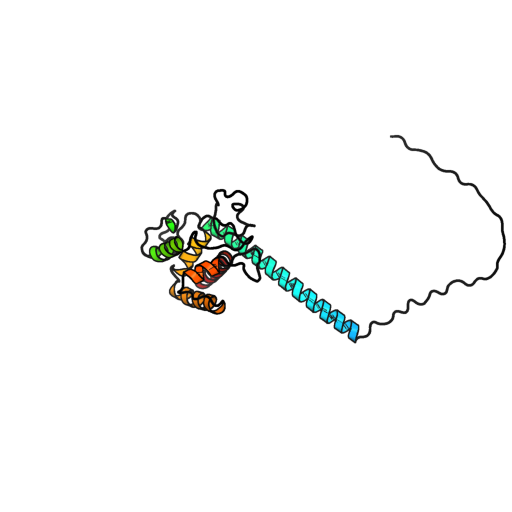1 187 ? 0.174 -11.739 2.181 1.00 97.94 187 VAL A C 1
ATOM 1505 O O . VAL A 1 187 ? -0.375 -10.733 2.623 1.00 97.94 187 VAL A O 1
ATOM 1508 N N . VAL A 1 188 ? -0.324 -12.397 1.131 1.00 98.06 188 VAL A N 1
ATOM 1509 C CA . VAL A 1 188 ? -1.550 -11.981 0.427 1.00 98.06 188 VAL A CA 1
ATOM 1510 C C . VAL A 1 188 ? -2.765 -12.010 1.354 1.00 98.06 188 VAL A C 1
ATOM 1512 O O . VAL A 1 188 ? -3.549 -11.060 1.345 1.00 98.06 188 VAL A O 1
ATOM 1515 N N . GLN A 1 189 ? -2.911 -13.065 2.162 1.00 98.06 189 GLN A N 1
ATOM 1516 C CA . GLN A 1 189 ? -3.989 -13.167 3.149 1.00 98.06 189 GLN A CA 1
ATOM 1517 C C . GLN A 1 189 ? -3.891 -12.050 4.185 1.00 98.06 189 GLN A C 1
ATOM 1519 O O . GLN A 1 189 ? -4.863 -11.331 4.401 1.00 98.06 189 GLN A O 1
ATOM 1524 N N . PHE A 1 190 ? -2.703 -11.857 4.762 1.00 97.88 190 PHE A N 1
ATOM 1525 C CA . PHE A 1 190 ? -2.430 -10.801 5.729 1.00 97.88 190 PHE A CA 1
ATOM 1526 C C . PHE A 1 190 ? -2.827 -9.425 5.191 1.00 97.88 190 PHE A C 1
ATOM 1528 O O . PHE A 1 190 ? -3.604 -8.728 5.831 1.00 97.88 190 PHE A O 1
ATOM 1535 N N . LEU A 1 191 ? -2.372 -9.062 3.987 1.00 97.81 191 LEU A N 1
ATOM 1536 C CA . LEU A 1 191 ? -2.635 -7.760 3.364 1.00 97.81 191 LEU A CA 1
ATOM 1537 C C . LEU A 1 191 ? -4.135 -7.443 3.198 1.00 97.81 191 LEU A C 1
ATOM 1539 O O . LEU A 1 191 ? -4.506 -6.270 3.128 1.00 97.81 191 LEU A O 1
ATOM 1543 N N . GLY A 1 192 ? -4.990 -8.464 3.121 1.00 97.00 192 GLY A N 1
ATOM 1544 C CA . GLY A 1 192 ? -6.439 -8.310 3.010 1.00 97.00 192 GLY A CA 1
ATOM 1545 C C . GLY A 1 192 ? -7.166 -8.119 4.343 1.00 97.00 192 GLY A C 1
ATOM 1546 O O . GLY A 1 192 ? -8.296 -7.635 4.344 1.00 97.00 192 GLY A O 1
ATOM 1547 N N . GLN A 1 193 ? -6.544 -8.466 5.471 1.00 96.88 193 GLN A N 1
ATOM 1548 C CA . GLN A 1 193 ? -7.184 -8.428 6.788 1.00 96.88 193 GLN A CA 1
ATOM 1549 C C . GLN A 1 193 ? -7.503 -6.998 7.236 1.00 96.88 193 GLN A C 1
ATOM 1551 O O . GLN A 1 193 ? -6.802 -6.051 6.877 1.00 96.88 193 GLN A O 1
ATOM 1556 N N . ALA A 1 194 ? -8.543 -6.857 8.060 1.00 96.00 194 ALA A N 1
ATOM 1557 C CA . ALA A 1 194 ? -8.805 -5.626 8.797 1.00 96.00 194 ALA A CA 1
ATOM 1558 C C . ALA A 1 194 ? -7.680 -5.364 9.807 1.00 96.00 194 ALA A C 1
ATOM 1560 O O . ALA A 1 194 ? -7.143 -6.300 10.406 1.00 96.00 194 ALA A O 1
ATOM 1561 N N . HIS A 1 195 ? -7.320 -4.099 10.002 1.00 93.25 195 HIS A N 1
ATOM 1562 C CA . HIS A 1 195 ? -6.373 -3.736 11.044 1.00 93.25 195 HIS A CA 1
ATOM 1563 C C . HIS A 1 195 ? -7.072 -3.745 12.420 1.00 93.25 195 HIS A C 1
ATOM 1565 O O . HIS A 1 195 ? -8.135 -3.134 12.540 1.00 93.25 195 HIS A O 1
ATOM 1571 N N . PRO A 1 196 ? -6.499 -4.373 13.469 1.00 86.88 196 PRO A N 1
ATOM 1572 C CA . PRO A 1 196 ? -7.175 -4.550 14.763 1.00 86.88 196 PRO A CA 1
ATOM 1573 C C . PRO A 1 196 ? -7.565 -3.239 15.455 1.00 86.88 196 PRO A C 1
ATOM 1575 O O . PRO A 1 196 ? -8.576 -3.173 16.138 1.00 86.88 196 PRO A O 1
ATOM 1578 N N . GLU A 1 197 ? -6.751 -2.200 15.273 1.00 83.62 197 GLU A N 1
ATOM 1579 C CA . GLU A 1 197 ? -6.934 -0.886 15.907 1.00 83.62 197 GLU A CA 1
ATOM 1580 C C . GLU A 1 197 ? -7.464 0.177 14.933 1.00 83.62 197 GLU A C 1
ATOM 1582 O O . GLU A 1 197 ? -7.658 1.323 15.320 1.00 83.62 197 GLU A O 1
ATOM 1587 N N . GLN A 1 198 ? -7.639 -0.186 13.657 1.00 82.94 198 GLN A N 1
ATOM 1588 C CA . GLN A 1 198 ? -8.103 0.718 12.604 1.00 82.94 198 GLN A CA 1
ATOM 1589 C C . GLN A 1 198 ? -9.119 -0.024 11.735 1.00 82.94 198 GLN A C 1
ATOM 1591 O O . GLN A 1 198 ? -8.831 -0.409 10.603 1.00 82.94 198 GLN A O 1
ATOM 1596 N N . GLU A 1 199 ? -10.307 -0.285 12.282 1.00 78.38 199 GLU A N 1
ATOM 1597 C CA . GLU A 1 199 ? -11.308 -1.192 11.691 1.00 78.38 199 GLU A CA 1
ATOM 1598 C C . GLU A 1 199 ? -11.737 -0.806 10.264 1.00 78.38 199 GLU A C 1
ATOM 1600 O O . GLU A 1 199 ? -12.229 -1.638 9.501 1.00 78.38 199 GLU A O 1
ATOM 1605 N N . ARG A 1 200 ? -11.536 0.457 9.871 1.00 88.44 200 ARG A N 1
ATOM 1606 C CA . ARG A 1 200 ? -11.855 0.975 8.531 1.00 88.44 200 ARG A CA 1
ATOM 1607 C C . ARG A 1 200 ? -10.739 0.752 7.513 1.00 88.44 200 ARG A C 1
ATOM 1609 O O . ARG A 1 200 ? -10.931 1.042 6.331 1.00 88.44 200 ARG A O 1
ATOM 1616 N N . HIS A 1 201 ? -9.592 0.244 7.951 1.00 95.06 201 HIS A N 1
ATOM 1617 C CA . HIS A 1 201 ? -8.401 0.047 7.144 1.00 95.06 201 HIS A CA 1
ATOM 1618 C C . HIS A 1 201 ? -8.026 -1.427 7.045 1.00 95.06 201 HIS A C 1
ATOM 1620 O O . HIS A 1 201 ? -8.173 -2.221 7.972 1.00 95.06 201 HIS A O 1
ATOM 1626 N N . ASN A 1 202 ? -7.503 -1.785 5.879 1.00 96.38 202 ASN A N 1
ATOM 1627 C CA . ASN A 1 202 ? -6.905 -3.087 5.630 1.00 96.38 202 ASN A CA 1
ATOM 1628 C C . ASN A 1 202 ? -5.385 -3.032 5.831 1.00 96.38 202 ASN A C 1
ATOM 1630 O O . ASN A 1 202 ? -4.759 -1.974 5.709 1.00 96.38 202 ASN A O 1
ATOM 1634 N N . GLN A 1 203 ? -4.773 -4.187 6.071 1.00 97.31 203 GLN A N 1
ATOM 1635 C CA . GLN A 1 203 ? -3.334 -4.292 6.303 1.00 97.31 203 GLN A CA 1
ATOM 1636 C C . GLN A 1 203 ? -2.481 -3.833 5.112 1.00 97.31 203 GLN A C 1
ATOM 1638 O O . GLN A 1 203 ? -1.373 -3.348 5.336 1.00 97.31 203 GLN A O 1
ATOM 1643 N N . LEU A 1 204 ? -2.949 -3.923 3.859 1.00 97.69 204 LEU A N 1
ATOM 1644 C CA . LEU A 1 204 ? -2.224 -3.363 2.708 1.00 97.69 204 LEU A CA 1
ATOM 1645 C C . LEU A 1 204 ? -2.081 -1.844 2.819 1.00 97.69 204 LEU A C 1
ATOM 1647 O O . LEU A 1 204 ? -0.988 -1.325 2.592 1.00 97.69 204 LEU A O 1
ATOM 1651 N N . PHE A 1 205 ? -3.157 -1.139 3.166 1.00 97.69 205 PHE A N 1
ATOM 1652 C CA . PHE A 1 205 ? -3.122 0.308 3.365 1.00 97.69 205 PHE A CA 1
ATOM 1653 C C . PHE A 1 205 ? -2.188 0.695 4.517 1.00 97.69 205 PHE A C 1
ATOM 1655 O O . PHE A 1 205 ? -1.287 1.513 4.335 1.00 97.69 205 PHE A O 1
ATOM 1662 N N . VAL A 1 206 ? -2.326 0.035 5.670 1.00 96.75 206 VAL A N 1
ATOM 1663 C CA . VAL A 1 206 ? -1.471 0.294 6.840 1.00 96.75 206 VAL A CA 1
ATOM 1664 C C . VAL A 1 206 ? -0.001 -0.006 6.532 1.00 96.75 206 VAL A C 1
ATOM 1666 O O . VAL A 1 206 ? 0.890 0.772 6.880 1.00 96.75 206 VAL A O 1
ATOM 1669 N N . SER A 1 207 ? 0.269 -1.106 5.823 1.00 97.31 207 SER A N 1
ATOM 1670 C CA . SER A 1 207 ? 1.622 -1.475 5.395 1.00 97.31 207 SER A CA 1
ATOM 1671 C C . SER A 1 207 ? 2.206 -0.453 4.427 1.00 97.31 207 SER A C 1
ATOM 1673 O O . SER A 1 207 ? 3.382 -0.117 4.544 1.00 97.31 207 SER A O 1
ATOM 1675 N N . PHE A 1 208 ? 1.401 0.074 3.502 1.00 97.75 208 PHE A N 1
ATOM 1676 C CA . PHE A 1 208 ? 1.812 1.152 2.607 1.00 97.75 208 PHE A CA 1
ATOM 1677 C C . PHE A 1 208 ? 2.218 2.409 3.389 1.00 97.75 208 PHE A C 1
ATOM 1679 O O . PHE A 1 208 ? 3.332 2.897 3.194 1.00 97.75 208 PHE A O 1
ATOM 1686 N N . CYS A 1 209 ? 1.368 2.905 4.295 1.00 97.19 209 CYS A N 1
ATOM 1687 C CA . CYS A 1 209 ? 1.651 4.119 5.064 1.00 97.19 209 CYS A CA 1
ATOM 1688 C C . CYS A 1 209 ? 2.895 3.954 5.944 1.00 97.19 209 CYS A C 1
ATOM 1690 O O . CYS A 1 209 ? 3.766 4.825 5.977 1.00 97.19 209 CYS A O 1
ATOM 1692 N N . TRP A 1 210 ? 3.027 2.802 6.605 1.00 96.19 210 TRP A N 1
ATOM 1693 C CA . TRP A 1 210 ? 4.199 2.501 7.420 1.00 96.19 210 TRP A CA 1
ATOM 1694 C C . TRP A 1 210 ? 5.484 2.387 6.596 1.00 96.19 210 TRP A C 1
ATOM 1696 O O . TRP A 1 210 ? 6.476 3.033 6.937 1.00 96.19 210 TRP A O 1
ATOM 1706 N N . LEU A 1 211 ? 5.473 1.619 5.497 1.00 96.94 211 LEU A N 1
ATOM 1707 C CA . LEU A 1 211 ? 6.630 1.514 4.604 1.00 96.94 211 LEU A CA 1
ATOM 1708 C C . LEU A 1 211 ? 7.025 2.895 4.098 1.00 96.94 211 LEU A C 1
ATOM 1710 O O . LEU A 1 211 ? 8.211 3.205 4.033 1.00 96.94 211 LEU A O 1
ATOM 1714 N N . ARG A 1 212 ? 6.045 3.747 3.784 1.00 95.50 212 ARG A N 1
ATOM 1715 C CA . ARG A 1 212 ? 6.327 5.080 3.276 1.00 95.50 212 ARG A CA 1
ATOM 1716 C C . ARG A 1 212 ? 7.044 5.955 4.299 1.00 95.50 212 ARG A C 1
ATOM 1718 O O . ARG A 1 212 ? 8.004 6.621 3.912 1.00 95.50 212 ARG A O 1
ATOM 1725 N N . ARG A 1 213 ? 6.633 5.927 5.570 1.00 95.50 213 ARG A N 1
ATOM 1726 C CA . ARG A 1 213 ? 7.330 6.628 6.666 1.00 95.50 213 ARG A CA 1
ATOM 1727 C C . ARG A 1 213 ? 8.750 6.107 6.856 1.00 95.50 213 ARG A C 1
ATOM 1729 O O . ARG A 1 213 ? 9.683 6.902 6.826 1.00 95.50 213 ARG A O 1
ATOM 1736 N N . LEU A 1 214 ? 8.921 4.785 6.910 1.00 95.00 214 LEU A N 1
ATOM 1737 C CA . LEU A 1 214 ? 10.242 4.154 7.000 1.00 95.00 214 LEU A CA 1
ATOM 1738 C C . LEU A 1 214 ? 11.156 4.590 5.841 1.00 95.00 214 LEU A C 1
ATOM 1740 O O . LEU A 1 214 ? 12.314 4.945 6.036 1.00 95.00 214 LEU A O 1
ATOM 1744 N N . TYR A 1 215 ? 10.614 4.642 4.625 1.00 92.69 215 TYR A N 1
ATOM 1745 C CA . TYR A 1 215 ? 11.310 5.158 3.446 1.00 92.69 215 TYR A CA 1
ATOM 1746 C C . TYR A 1 215 ? 11.729 6.628 3.582 1.00 92.69 215 TYR A C 1
ATOM 1748 O O . TYR A 1 215 ? 12.796 7.016 3.109 1.00 92.69 215 TYR A O 1
ATOM 1756 N N . GLN A 1 216 ? 10.871 7.473 4.161 1.00 91.31 216 GLN A N 1
ATOM 1757 C CA . GLN A 1 216 ? 11.185 8.886 4.392 1.00 91.31 216 GLN A CA 1
ATOM 1758 C C . GLN A 1 216 ? 12.284 9.055 5.442 1.00 91.31 216 GLN A C 1
ATOM 1760 O O . GLN A 1 216 ? 13.078 9.979 5.309 1.00 91.31 216 GLN A O 1
ATOM 1765 N N . GLU A 1 217 ? 12.346 8.177 6.442 1.00 92.75 217 GLU A N 1
ATOM 1766 C CA . GLU A 1 217 ? 13.397 8.166 7.464 1.00 92.75 217 GLU A CA 1
ATOM 1767 C C . GLU A 1 217 ? 14.741 7.716 6.892 1.00 92.75 217 GLU A C 1
ATOM 1769 O O . GLU A 1 217 ? 15.734 8.401 7.092 1.00 92.75 217 GLU A O 1
ATOM 1774 N N . ILE A 1 218 ? 14.769 6.635 6.109 1.00 89.56 218 ILE A N 1
ATOM 1775 C CA . ILE A 1 218 ? 15.998 6.122 5.475 1.00 89.56 218 ILE A CA 1
ATOM 1776 C C . ILE A 1 218 ? 16.606 7.127 4.484 1.00 89.56 218 ILE A C 1
ATOM 1778 O O . ILE A 1 218 ? 17.814 7.139 4.258 1.00 89.56 218 ILE A O 1
ATOM 1782 N N . LYS A 1 219 ? 15.768 7.951 3.845 1.00 80.12 219 LYS A N 1
ATOM 1783 C CA . LYS A 1 219 ? 16.221 8.968 2.889 1.00 80.12 219 LYS A CA 1
ATOM 1784 C C . LYS A 1 219 ? 16.854 10.197 3.568 1.00 80.12 219 LYS A C 1
ATOM 1786 O O . LYS A 1 219 ? 17.531 10.950 2.867 1.00 80.12 219 LYS A O 1
ATOM 1791 N N . ARG A 1 220 ? 16.577 10.445 4.854 1.00 72.62 220 ARG A N 1
ATOM 1792 C CA . ARG A 1 220 ? 17.142 11.581 5.604 1.00 72.62 220 ARG A CA 1
ATOM 1793 C C . ARG A 1 220 ? 18.604 11.332 5.945 1.00 72.62 220 ARG A C 1
ATOM 1795 O O . ARG A 1 220 ? 19.358 12.322 5.859 1.00 72.62 220 ARG A O 1
#

Organism: NCBI:txid1194566

Foldseek 3Di:
DDDDDDDDDDDDDDDDDDDDDDDDPPVPPPPPPDPVVNVVVVVVVVVVVVVVVVVLVVLVVVVVVLLVVLVVLLVVCPQWQPQCVVVVNIDRHALCPDPDPLSVQLNVLLVVLQLLQQADPQQAQSQAQHFCVNWVCNVPVDDTSRGSVLSSLLSCLCRHDCVVVVVVVVCVVCVVVVAHPVPSVSVSHQQRDADPSHNRHGNSSVSSSVSVVVVVVVVD

Radius of gyration: 32.34 Å; chains: 1; bounding box: 83×60×82 Å

Secondary structure (DSSP, 8-state):
--------------------------------PPPHHHHHHHHHHHHHHHHHHHHHHHHHHHHHHHHHHHHHHHHHTTTB-HHHHHTT---BB-TTT---GGGHHHHHHHHHHTTT--PPTTSS-TTT---TTT-THHHH-PPPTTTTHHHHHHHHHHSSTTHHHHHHHHHHHHHHTT--TT-HHHHHHHHHSEETTEEEEEHHHHHHHHHHHHHHHHT-

pLDDT: mean 84.02, std 20.25, range [26.75, 98.06]